Protein AF-A0A960KX14-F1 (afdb_monomer)

Sequence (271 aa):
MSVWGWLAAVAALVTFLVHTFLGHRYVFLPFLDSNTEPFAKATLTVGWHFITFWLAFQAVSFFALPSLDPAVQPYVFGTFLLPDLAFFGLFASISRLKFGSFTKMPQTGLFLTILLPLGLTLTSPLPRPTGELFLGTAIGIFLAIAWLHWLWAKGSTWPARSREKLTQLVVGTQVGKGFPSRSATLFVAITLLGFAVWLILRLRYPLLIKEPWDLFGLALIFALRGFGGFFEFWIRPSTQTVAYGHYNRVLYSPLCIALASLIWGGAQWLV

Nearest PDB structures (foldseek):
  6ek9-assembly1_A  TM=6.849E-01  e=4.463E+00  Streptomyces lividans
  6qyb-assembly1_A  TM=6.907E-01  e=6.593E+00  Streptomyces lividans 1326
  6qvh-assembly1_A  TM=6.881E-01  e=6.593E+00  Streptomyces lividans 1326

Solvent-accessible surface area (backbone atoms only — not comparable to full-atom values): 13956 Å² total; per-residue (Å²): 122,54,73,35,42,51,48,18,23,50,33,27,39,52,43,29,52,43,48,59,52,54,36,36,65,73,47,49,49,58,52,69,73,41,94,63,57,69,66,62,47,54,52,49,53,50,53,51,52,51,52,46,53,49,30,47,52,48,19,53,51,47,69,47,38,75,83,44,63,76,86,51,45,61,45,57,54,49,65,51,44,58,58,46,50,50,52,27,51,51,40,30,49,52,16,36,73,77,67,75,32,54,74,80,32,66,62,24,56,47,39,45,54,24,48,53,28,44,50,52,42,71,72,40,96,61,89,83,61,70,22,59,39,27,40,51,51,43,29,54,53,28,46,53,52,15,52,53,27,42,41,45,38,75,64,51,32,77,97,35,95,37,62,67,52,31,24,19,48,77,70,23,51,65,91,86,72,70,66,80,54,48,66,61,32,36,49,53,16,52,53,32,40,48,53,27,52,49,54,52,50,36,73,74,38,50,87,82,52,63,74,53,65,64,38,51,52,52,16,48,55,27,34,53,52,12,59,46,42,74,53,38,52,82,79,42,56,74,21,59,84,32,61,13,42,54,42,33,58,75,45,54,16,54,50,25,36,50,45,14,50,24,33,43,52,18,37,69,63,68,110

Foldseek 3Di:
DDPLLVQLLVLLVVLLVCLVPVVCVPPLVVVCVDPDDVLVNVVVVVVSVVVNVLSVVLNVLSVCVVVDDLVCNLLSLLLNQVVLVVQLVVLQVCCCVPPVGSVPRVSNVSSVSNNVSSVVVNPPPRPDDQQLSLLVNLLVVLLVQLVVLLCVLVVDQPPDPDQQLSCLAAVLDDRPPGDDHSVVSNVSSVVSNVSSVVSVCCVVCVVVPQDLVVLLVQLVVLLCQLVVLVVVCVVPVSSCVTNNNVCSVPPVSVVSNSSSVSSVSSSVSSD

Radius of gyration: 20.54 Å; Cα contacts (8 Å, |Δi|>4): 296; chains: 1; bounding box: 48×46×53 Å

Secondary structure (DSSP, 8-state):
--HHHHHHHHHHHHHHHIIIIIIIIIIIHHHHHSS--HHHHHHHHHHHHHHHHHHHHHHHHHHHGGGS-TTTHHHHHHHHHHHHHHHHHHHHHHHHHHHSSSSSSHHHHHHHHHHHHHHHHHHS-PPP-HHHHHHHHHHHHHHHHHHHHHHHHTT--TTSSSHHHHHHHHT-PPTTS----HHHHHHHHHHHHHHHHHHHHHHH-TTT---SHHHHHHHHHHHHHHHHHHHHHHH-GGGTTSHHHHHIIIIIHHHHHHHHHHHHHHHHTT-

pLDDT: mean 86.28, std 8.73, range [47.66, 97.0]

Mean predicted aligned error: 11.63 Å

Structure (mmCIF, N/CA/C/O backbone):
data_AF-A0A960KX14-F1
#
_entry.id   AF-A0A960KX14-F1
#
loop_
_atom_site.group_PDB
_atom_site.id
_atom_site.type_symbol
_atom_site.label_atom_id
_atom_site.label_alt_id
_atom_site.label_comp_id
_atom_site.label_asym_id
_atom_site.label_entity_id
_atom_site.label_seq_id
_atom_site.pdbx_PDB_ins_code
_atom_site.Cartn_x
_atom_site.Cartn_y
_atom_site.Cartn_z
_atom_site.occupancy
_atom_site.B_iso_or_equiv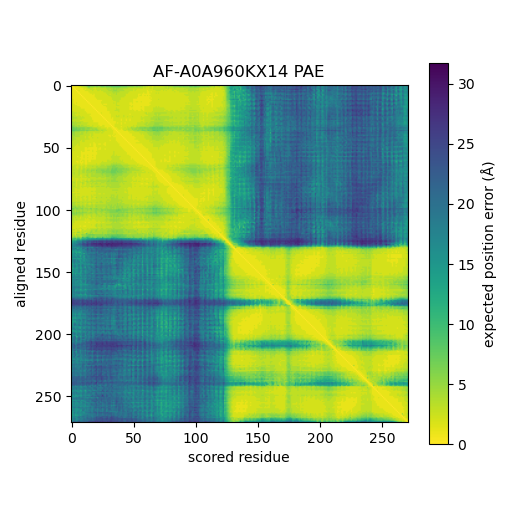
_atom_site.auth_seq_id
_atom_site.auth_comp_id
_atom_site.auth_asym_id
_atom_site.auth_atom_id
_atom_site.pdbx_PDB_model_num
ATOM 1 N N . MET A 1 1 ? 8.155 -10.425 -23.092 1.00 76.12 1 MET A N 1
ATOM 2 C CA . MET A 1 1 ? 7.788 -11.020 -21.791 1.00 76.12 1 MET A CA 1
ATOM 3 C C . MET A 1 1 ? 8.423 -12.398 -21.645 1.00 76.12 1 MET A C 1
ATOM 5 O O . MET A 1 1 ? 8.412 -13.156 -22.608 1.00 76.12 1 MET A O 1
ATOM 9 N N . SER A 1 2 ? 9.013 -12.706 -20.487 1.00 79.94 2 SER A N 1
ATOM 10 C CA . SER A 1 2 ? 9.627 -14.013 -20.201 1.00 79.94 2 SER A CA 1
ATOM 11 C C . SER A 1 2 ? 8.574 -15.091 -19.899 1.00 79.94 2 SER A C 1
ATOM 13 O O . SER A 1 2 ? 7.410 -14.774 -19.642 1.00 79.94 2 SER A O 1
ATOM 15 N N . VAL A 1 3 ? 8.980 -16.368 -19.881 1.00 77.19 3 VAL A N 1
ATOM 16 C CA . VAL A 1 3 ? 8.112 -17.483 -19.443 1.00 77.19 3 VAL A CA 1
ATOM 17 C C . VAL A 1 3 ? 7.604 -17.280 -18.010 1.00 77.19 3 VAL A C 1
ATOM 19 O O . VAL A 1 3 ? 6.436 -17.524 -17.726 1.00 77.19 3 VAL A O 1
ATOM 22 N N . TRP A 1 4 ? 8.446 -16.739 -17.125 1.00 80.19 4 TRP A N 1
ATOM 23 C CA . TRP A 1 4 ? 8.075 -16.407 -15.749 1.00 80.19 4 TRP A CA 1
ATOM 24 C C . TRP A 1 4 ? 7.032 -15.286 -15.688 1.00 80.19 4 TRP A C 1
ATOM 26 O O . TRP A 1 4 ? 6.093 -15.377 -14.903 1.00 80.19 4 TRP A O 1
ATOM 36 N N . GLY A 1 5 ? 7.120 -14.289 -16.575 1.00 82.81 5 GLY A N 1
ATOM 37 C CA . GLY A 1 5 ? 6.117 -13.227 -16.674 1.00 82.81 5 GLY A CA 1
ATOM 38 C C . GLY A 1 5 ? 4.744 -13.759 -17.096 1.00 82.81 5 GLY A C 1
ATOM 39 O O . GLY A 1 5 ? 3.729 -13.369 -16.524 1.00 82.81 5 GLY A O 1
ATOM 40 N N . TRP A 1 6 ? 4.707 -14.714 -18.034 1.00 83.50 6 TRP A N 1
ATOM 41 C CA . TRP A 1 6 ? 3.469 -15.413 -18.409 1.00 83.50 6 TRP A CA 1
ATOM 42 C C . TRP A 1 6 ? 2.893 -16.240 -17.260 1.00 83.50 6 TRP A C 1
ATOM 44 O O . TRP A 1 6 ? 1.687 -16.199 -17.022 1.00 83.50 6 TRP A O 1
ATOM 54 N N . LEU A 1 7 ? 3.739 -16.953 -16.513 1.00 77.25 7 LEU A N 1
ATOM 55 C CA . LEU A 1 7 ? 3.298 -17.707 -15.339 1.00 77.25 7 LEU A CA 1
ATOM 56 C C . LEU A 1 7 ? 2.727 -16.786 -14.250 1.00 77.25 7 LEU A C 1
ATOM 58 O O . LEU A 1 7 ? 1.698 -17.118 -13.667 1.00 77.25 7 LEU A O 1
ATOM 62 N N . ALA A 1 8 ? 3.324 -15.610 -14.027 1.00 88.00 8 ALA A N 1
ATOM 63 C CA . ALA A 1 8 ? 2.785 -14.601 -13.113 1.00 88.00 8 ALA A CA 1
ATOM 64 C C . ALA A 1 8 ? 1.428 -14.051 -13.594 1.00 88.00 8 ALA A C 1
ATOM 66 O O . ALA A 1 8 ? 0.509 -13.914 -12.788 1.00 88.00 8 ALA A O 1
ATOM 67 N N . ALA A 1 9 ? 1.270 -13.800 -14.901 1.00 88.00 9 ALA A N 1
ATOM 68 C CA . ALA A 1 9 ? 0.001 -13.379 -15.508 1.00 88.00 9 ALA A CA 1
ATOM 69 C C . ALA A 1 9 ? -1.119 -14.404 -15.279 1.00 88.00 9 ALA A C 1
ATOM 71 O O . ALA A 1 9 ? -2.202 -14.059 -14.802 1.00 88.00 9 ALA A O 1
ATOM 72 N N . VAL A 1 10 ? -0.839 -15.680 -15.561 1.00 87.44 10 VAL A N 1
ATOM 73 C CA . VAL A 1 10 ? -1.793 -16.777 -15.357 1.00 87.44 10 VAL A CA 1
ATOM 74 C C . VAL A 1 10 ? -2.116 -16.951 -13.873 1.00 87.44 10 VAL A C 1
ATOM 76 O O . VAL A 1 10 ? -3.288 -17.066 -13.525 1.00 87.44 10 VAL A O 1
ATOM 79 N N . ALA A 1 11 ? -1.118 -16.915 -12.986 1.00 89.75 11 ALA A N 1
ATOM 80 C CA . ALA A 1 11 ? -1.333 -17.026 -11.544 1.00 89.75 11 ALA A CA 1
ATOM 81 C C . ALA A 1 11 ? -2.193 -15.877 -10.987 1.00 89.75 11 ALA A C 1
ATOM 83 O O . ALA A 1 11 ? -3.087 -16.123 -10.171 1.00 89.75 11 ALA A O 1
ATOM 84 N N . ALA A 1 12 ? -1.974 -14.642 -11.455 1.00 93.75 12 ALA A N 1
ATOM 85 C CA . ALA A 1 12 ? -2.784 -13.485 -11.082 1.00 93.75 12 ALA A CA 1
ATOM 86 C C . ALA A 1 12 ? -4.237 -13.642 -11.556 1.00 93.75 12 ALA A C 1
ATOM 88 O O . ALA A 1 12 ? -5.162 -13.434 -10.772 1.00 93.75 12 ALA A O 1
ATOM 89 N N . LEU A 1 13 ? -4.452 -14.093 -12.799 1.00 95.44 13 LEU A N 1
ATOM 90 C CA . LEU A 1 13 ? -5.791 -14.359 -13.334 1.00 95.44 13 LEU A CA 1
ATOM 91 C C . LEU A 1 13 ? -6.504 -15.487 -12.582 1.00 95.44 13 LEU A C 1
ATOM 93 O O . LEU A 1 13 ? -7.662 -15.332 -12.203 1.00 95.44 13 LEU A O 1
ATOM 97 N N . VAL A 1 14 ? -5.830 -16.608 -12.327 1.00 91.44 14 VAL A N 1
ATOM 98 C CA . VAL A 1 14 ? -6.408 -17.722 -11.560 1.00 91.44 14 VAL A CA 1
ATOM 99 C C . VAL A 1 14 ? -6.773 -17.258 -10.154 1.00 91.44 14 VAL A C 1
ATOM 101 O O . VAL A 1 14 ? -7.889 -17.508 -9.703 1.00 91.44 14 VAL A O 1
ATOM 104 N N . THR A 1 15 ? -5.884 -16.525 -9.482 1.00 94.31 15 THR A N 1
ATOM 105 C CA . THR A 1 15 ? -6.157 -15.962 -8.154 1.00 94.31 15 THR A CA 1
ATOM 106 C C . THR A 1 15 ? -7.333 -14.986 -8.184 1.00 94.31 15 THR A C 1
ATOM 108 O O . THR A 1 15 ? -8.204 -15.077 -7.322 1.00 94.31 15 THR A O 1
ATOM 111 N N . PHE A 1 16 ? -7.421 -14.111 -9.193 1.00 97.00 16 PHE A N 1
ATOM 112 C CA . PHE A 1 16 ? -8.567 -13.223 -9.402 1.00 97.00 16 PHE A CA 1
ATOM 113 C C . PHE A 1 16 ? -9.879 -14.007 -9.532 1.00 97.00 16 PHE A C 1
ATOM 115 O O . PHE A 1 16 ? -10.842 -13.707 -8.826 1.00 97.00 16 PHE A O 1
ATOM 122 N N . LEU A 1 17 ? -9.923 -15.029 -10.391 1.00 95.12 17 LEU A N 1
ATOM 123 C CA . LEU A 1 17 ? -11.124 -15.838 -10.621 1.00 95.12 17 LEU A CA 1
ATOM 124 C C . LEU A 1 17 ? -11.516 -16.631 -9.366 1.00 95.12 17 LEU A C 1
ATOM 126 O O . LEU A 1 17 ? -12.682 -16.635 -8.969 1.00 95.12 17 LEU A O 1
ATOM 130 N N . VAL A 1 18 ? -10.548 -17.264 -8.699 1.00 92.75 18 VAL A N 1
ATOM 131 C CA . VAL A 1 18 ? -10.776 -18.007 -7.453 1.00 92.75 18 VAL A CA 1
ATOM 132 C C . VAL A 1 18 ? -11.297 -17.077 -6.363 1.00 92.75 18 VAL A C 1
ATOM 134 O O . VAL A 1 18 ? -12.308 -17.397 -5.741 1.00 92.75 18 VAL A O 1
ATOM 137 N N . HIS A 1 19 ? -10.657 -15.924 -6.148 1.00 94.44 19 HIS A N 1
ATOM 138 C CA . HIS A 1 19 ? -11.088 -14.935 -5.159 1.00 94.44 19 HIS A CA 1
ATOM 139 C C . HIS A 1 19 ? -12.500 -14.434 -5.473 1.00 94.44 19 HIS A C 1
ATOM 141 O O . HIS A 1 19 ? -13.370 -14.489 -4.611 1.00 94.44 19 HIS A O 1
ATOM 147 N N . THR A 1 20 ? -12.764 -14.053 -6.724 1.00 95.25 20 THR A N 1
ATOM 148 C CA . THR A 1 20 ? -14.052 -13.487 -7.156 1.00 95.25 20 THR A CA 1
ATOM 149 C C . THR A 1 20 ? -15.204 -14.477 -7.052 1.00 95.25 20 THR A C 1
ATOM 151 O O . THR A 1 20 ? -16.263 -14.106 -6.565 1.00 95.25 20 THR A O 1
ATOM 154 N N . PHE A 1 21 ? -15.033 -15.726 -7.492 1.00 95.62 21 PHE A N 1
ATOM 155 C CA . PHE A 1 21 ? -16.149 -16.674 -7.579 1.00 95.62 21 PHE A CA 1
ATOM 156 C C . PHE A 1 21 ? -16.204 -17.626 -6.385 1.00 95.62 21 PHE A C 1
ATOM 158 O O . PHE A 1 21 ? -17.199 -17.667 -5.657 1.00 95.62 21 PHE A O 1
ATOM 165 N N . LEU A 1 22 ? -15.133 -18.390 -6.158 1.00 92.88 22 LEU A N 1
ATOM 166 C CA . LEU A 1 22 ? -15.098 -19.381 -5.080 1.00 92.88 22 LEU A CA 1
ATOM 167 C C . LEU A 1 22 ? -15.004 -18.693 -3.723 1.00 92.88 22 LEU A C 1
ATOM 169 O O . LEU A 1 22 ? -15.751 -19.020 -2.804 1.00 92.88 22 LEU A O 1
ATOM 173 N N . GLY A 1 23 ? -14.133 -17.696 -3.614 1.00 92.88 23 GLY A N 1
ATOM 174 C CA . GLY A 1 23 ? -13.997 -16.896 -2.415 1.00 92.88 23 GLY A CA 1
ATOM 175 C C . GLY A 1 23 ? -15.308 -16.196 -2.052 1.00 92.88 23 GLY A C 1
ATOM 176 O O . GLY A 1 23 ? -15.713 -16.225 -0.890 1.00 92.88 23 GLY A O 1
ATOM 177 N N . HIS A 1 24 ? -16.011 -15.621 -3.032 1.00 93.75 24 HIS A N 1
ATOM 178 C CA . HIS A 1 24 ? -17.274 -14.939 -2.760 1.00 93.75 24 HIS A CA 1
ATOM 179 C C . HIS A 1 24 ? -18.312 -15.908 -2.186 1.00 93.75 24 HIS A C 1
ATOM 181 O O . HIS A 1 24 ? -18.890 -15.647 -1.131 1.00 93.75 24 HIS A O 1
ATOM 187 N N . ARG A 1 25 ? -18.482 -17.066 -2.835 1.00 95.62 25 ARG A N 1
ATOM 188 C CA . ARG A 1 25 ? -19.461 -18.084 -2.444 1.00 95.62 25 ARG A CA 1
ATOM 189 C C . ARG A 1 25 ? -19.151 -18.750 -1.103 1.00 95.62 25 ARG A C 1
ATOM 191 O O . ARG A 1 25 ? -20.066 -18.966 -0.318 1.00 95.62 25 ARG A O 1
ATOM 198 N N . TYR A 1 26 ? -17.893 -19.114 -0.859 1.00 93.25 26 TYR A N 1
ATOM 199 C CA . TYR A 1 26 ? -17.519 -19.961 0.281 1.00 93.25 26 TYR A CA 1
ATOM 200 C C . TYR A 1 26 ? -16.934 -19.196 1.471 1.00 93.25 26 TYR A C 1
ATOM 202 O O . TYR A 1 26 ? -16.846 -19.758 2.559 1.00 93.25 26 TYR A O 1
ATOM 210 N N . VAL A 1 27 ? -16.530 -17.937 1.291 1.00 92.25 27 VAL A N 1
ATOM 211 C CA . VAL A 1 27 ? -15.921 -17.126 2.357 1.00 92.25 27 VAL A CA 1
ATOM 212 C C . VAL A 1 27 ? -16.725 -15.857 2.603 1.00 92.25 27 VAL A C 1
ATOM 214 O O . VAL A 1 27 ? -17.131 -15.602 3.734 1.00 92.25 27 VAL A O 1
ATOM 217 N N . PHE A 1 28 ? -16.968 -15.062 1.561 1.00 93.81 28 PHE A N 1
ATOM 218 C CA . PHE A 1 28 ? -17.536 -13.728 1.731 1.00 93.81 28 PHE A CA 1
ATOM 219 C C . PHE A 1 28 ? -19.021 -13.744 2.105 1.00 93.81 28 PHE A C 1
ATOM 221 O O . PHE A 1 28 ? -19.387 -13.138 3.109 1.00 93.81 28 PHE A O 1
ATOM 228 N N . LEU A 1 29 ? -19.864 -14.460 1.351 1.00 94.69 29 LEU A N 1
ATOM 229 C CA . LEU A 1 29 ? -21.299 -14.559 1.644 1.00 94.69 29 LEU A CA 1
ATOM 230 C C . LEU A 1 29 ? -21.569 -15.169 3.032 1.00 94.69 29 LEU A C 1
ATOM 232 O O . LEU A 1 29 ? -22.225 -14.502 3.831 1.00 94.69 29 LEU A O 1
ATOM 236 N N . PRO A 1 30 ? -20.981 -16.327 3.414 1.00 96.62 30 PRO A N 1
ATOM 237 C CA . PRO A 1 30 ? -21.177 -16.871 4.760 1.00 96.62 30 PRO A CA 1
ATOM 238 C C . PRO A 1 30 ? -20.742 -15.911 5.873 1.00 96.62 30 PRO A C 1
ATOM 240 O O . PRO A 1 30 ? -21.337 -15.877 6.950 1.00 96.62 30 PRO A O 1
ATOM 243 N N . PHE A 1 31 ? -19.703 -15.106 5.632 1.00 93.62 31 PHE A N 1
ATOM 244 C CA . PHE A 1 31 ? -19.282 -14.091 6.588 1.00 93.62 31 PHE A CA 1
ATOM 245 C C . PHE A 1 31 ? -20.298 -12.944 6.706 1.00 93.62 31 PHE A C 1
ATOM 247 O O . PHE A 1 31 ? -20.581 -12.497 7.822 1.00 93.62 31 PHE A O 1
ATOM 254 N N . LEU A 1 32 ? -20.876 -12.482 5.594 1.00 93.69 32 LEU A N 1
ATOM 255 C CA . LEU A 1 32 ? -21.935 -11.470 5.610 1.00 93.69 32 LEU A CA 1
ATOM 256 C C . LEU A 1 32 ? -23.203 -11.959 6.318 1.00 93.69 32 LEU A C 1
ATOM 258 O O . LEU A 1 32 ? -23.831 -11.163 7.017 1.00 93.69 32 LEU A O 1
ATOM 262 N N . ASP A 1 33 ? -23.513 -13.249 6.220 1.00 96.12 33 ASP A N 1
ATOM 263 C CA . ASP A 1 33 ? -24.676 -13.868 6.867 1.00 96.12 33 ASP A CA 1
ATOM 264 C C . ASP A 1 33 ? -24.440 -14.202 8.352 1.00 96.12 33 ASP A C 1
ATOM 266 O O . ASP A 1 33 ? -25.380 -14.434 9.108 1.00 96.12 33 ASP A O 1
ATOM 270 N N . SER A 1 34 ? -23.185 -14.192 8.812 1.00 95.62 34 SER A N 1
ATOM 271 C CA . SER A 1 34 ? -22.840 -14.489 10.208 1.00 95.62 34 SER A CA 1
ATOM 272 C C . SER A 1 34 ? -23.330 -13.416 11.197 1.00 95.62 34 SER A C 1
ATOM 274 O O . SER A 1 34 ? -23.548 -12.262 10.832 1.00 95.62 34 SER A O 1
ATOM 276 N N . ASN A 1 35 ? -23.375 -13.726 12.496 1.00 96.81 35 ASN A N 1
ATOM 277 C CA . ASN A 1 35 ? -23.676 -12.750 13.563 1.00 96.81 35 ASN A CA 1
ATOM 278 C C . ASN A 1 35 ? -22.517 -11.773 13.867 1.00 96.81 35 ASN A C 1
ATOM 280 O O . ASN A 1 35 ? -22.449 -11.188 14.948 1.00 96.81 35 ASN A O 1
ATOM 284 N N . THR A 1 36 ? -21.577 -11.602 12.933 1.00 94.12 36 THR A N 1
ATOM 285 C CA . THR A 1 36 ? -20.450 -10.678 13.088 1.00 94.12 36 THR A CA 1
ATOM 286 C C . THR A 1 36 ? -20.935 -9.228 13.171 1.00 94.12 36 THR A C 1
ATOM 288 O O . THR A 1 36 ? -21.872 -8.817 12.487 1.00 94.12 36 THR A O 1
ATOM 291 N N . GLU A 1 37 ? -20.265 -8.438 14.005 1.00 94.19 37 GLU A N 1
ATOM 292 C CA . GLU A 1 37 ? -20.580 -7.031 14.237 1.00 94.19 37 GLU A CA 1
ATOM 293 C C . GLU A 1 37 ? -20.558 -6.200 12.926 1.00 94.19 37 GLU A C 1
ATOM 295 O O . GLU A 1 37 ? -19.673 -6.404 12.083 1.00 94.19 37 GLU A O 1
ATOM 300 N N . PRO A 1 38 ? -21.505 -5.256 12.718 1.00 91.19 38 PRO A N 1
ATOM 301 C CA . PRO A 1 38 ? -21.687 -4.587 11.424 1.00 91.19 38 PRO A CA 1
ATOM 302 C C . PRO A 1 38 ? -20.454 -3.851 10.888 1.00 91.19 38 PRO A C 1
ATOM 304 O O . PRO A 1 38 ? -20.217 -3.847 9.680 1.00 91.19 38 PRO A O 1
ATOM 307 N N . PHE A 1 39 ? -19.633 -3.250 11.753 1.00 83.25 39 PHE A N 1
ATOM 308 C CA . PHE A 1 39 ? -18.424 -2.553 11.310 1.00 83.25 39 PHE A CA 1
ATOM 309 C C . PHE A 1 39 ? -17.358 -3.514 10.768 1.00 83.25 39 PHE A C 1
ATOM 311 O O . PHE A 1 39 ? -16.718 -3.222 9.753 1.00 83.25 39 PHE A O 1
ATOM 318 N N . ALA A 1 40 ? -17.172 -4.671 11.409 1.00 85.06 40 ALA A N 1
ATOM 319 C CA . ALA A 1 40 ? -16.297 -5.717 10.886 1.00 85.06 40 ALA A CA 1
ATOM 320 C C . ALA A 1 40 ? -16.798 -6.237 9.528 1.00 85.06 40 ALA A C 1
ATOM 322 O O . ALA A 1 40 ? -15.984 -6.429 8.621 1.00 85.06 40 ALA A O 1
ATOM 323 N N . LYS A 1 41 ? -18.124 -6.358 9.349 1.00 91.06 41 LYS A N 1
ATOM 324 C CA . LYS A 1 41 ? -18.729 -6.658 8.042 1.00 91.06 41 LYS A CA 1
ATOM 325 C C . LYS A 1 41 ? -18.380 -5.613 6.991 1.00 91.06 41 LYS A C 1
ATOM 327 O O . LYS A 1 41 ? -17.819 -5.961 5.958 1.00 91.06 41 LYS A O 1
ATOM 332 N N . ALA A 1 42 ? -18.621 -4.337 7.280 1.00 85.19 42 ALA A N 1
ATOM 333 C CA . ALA A 1 42 ? -18.318 -3.245 6.357 1.00 85.19 42 ALA A CA 1
ATOM 334 C C . ALA A 1 42 ? -16.827 -3.192 5.980 1.00 85.19 42 ALA A C 1
ATOM 336 O O . ALA A 1 42 ? -16.483 -3.040 4.809 1.00 85.19 42 ALA A O 1
ATOM 337 N N . THR A 1 43 ? -15.936 -3.373 6.958 1.00 85.31 43 THR A N 1
ATOM 338 C CA . THR A 1 43 ? -14.485 -3.348 6.732 1.00 85.31 43 THR A CA 1
ATOM 339 C C . THR A 1 43 ? -14.040 -4.518 5.858 1.00 85.31 43 THR A C 1
ATOM 341 O O . THR A 1 43 ? -13.282 -4.307 4.909 1.00 85.31 43 THR A O 1
ATOM 344 N N . LEU A 1 44 ? -14.530 -5.737 6.124 1.00 90.38 44 LEU A N 1
ATOM 345 C CA . LEU A 1 44 ? -14.213 -6.885 5.274 1.00 90.38 44 LEU A CA 1
ATOM 346 C C . LEU A 1 44 ? -14.795 -6.710 3.870 1.00 90.38 44 LEU A C 1
ATOM 348 O O . LEU A 1 44 ? -14.110 -7.029 2.909 1.00 90.38 44 LEU A O 1
ATOM 352 N N . THR A 1 45 ? -16.003 -6.159 3.728 1.00 91.50 45 THR A N 1
ATOM 353 C CA . THR A 1 45 ? -16.599 -5.844 2.421 1.00 91.50 45 THR A CA 1
ATOM 354 C C . THR A 1 45 ? -15.711 -4.920 1.605 1.00 91.50 45 THR A C 1
ATOM 356 O O . THR A 1 45 ? -15.435 -5.214 0.443 1.00 91.50 45 THR A O 1
ATOM 359 N N . VAL A 1 46 ? -15.215 -3.834 2.197 1.00 88.44 46 VAL A N 1
ATOM 360 C CA . VAL A 1 46 ? -14.303 -2.919 1.499 1.00 88.44 46 VAL A CA 1
ATOM 361 C C . VAL A 1 46 ? -12.999 -3.628 1.135 1.00 88.44 46 VAL A C 1
ATOM 363 O O . VAL A 1 46 ? -12.579 -3.567 -0.019 1.00 88.44 46 VAL A O 1
ATOM 366 N N . GLY A 1 47 ? -12.387 -4.348 2.081 1.00 88.19 47 GLY A N 1
ATOM 367 C CA . GLY A 1 47 ? -11.149 -5.095 1.833 1.00 88.19 47 GLY A CA 1
ATOM 368 C C . GLY A 1 47 ? -11.300 -6.156 0.739 1.00 88.19 47 GLY A C 1
ATOM 369 O O . GLY A 1 47 ? -10.431 -6.292 -0.118 1.00 88.19 47 GLY A O 1
ATOM 370 N N . TRP A 1 48 ? -12.435 -6.855 0.720 1.00 93.88 48 TRP A N 1
ATOM 371 C CA . TRP A 1 48 ? -12.780 -7.858 -0.281 1.00 93.88 48 TRP A CA 1
ATOM 372 C C . TRP A 1 48 ? -12.791 -7.279 -1.693 1.00 93.88 48 TRP A C 1
ATOM 374 O O . TRP A 1 48 ? -12.124 -7.803 -2.589 1.00 93.88 48 TRP A O 1
ATOM 384 N N . HIS A 1 49 ? -13.535 -6.188 -1.891 1.00 93.00 49 HIS A N 1
ATOM 385 C CA . HIS A 1 49 ? -13.654 -5.539 -3.194 1.00 93.00 49 HIS A CA 1
ATOM 386 C C . HIS A 1 49 ? -12.330 -4.910 -3.614 1.00 93.00 49 HIS A C 1
ATOM 388 O O . HIS A 1 49 ? -11.943 -5.049 -4.769 1.00 93.00 49 HIS A O 1
ATOM 394 N N . PHE A 1 50 ? -11.597 -4.295 -2.683 1.00 90.44 50 PHE A N 1
ATOM 395 C CA . PHE A 1 50 ? -10.277 -3.738 -2.965 1.00 90.44 50 PHE A CA 1
ATOM 396 C C . PHE A 1 50 ? -9.310 -4.799 -3.508 1.00 90.44 50 PHE A C 1
ATOM 398 O O . PHE A 1 50 ? -8.723 -4.598 -4.567 1.00 90.44 50 PHE A O 1
ATOM 405 N N . ILE A 1 51 ? -9.208 -5.956 -2.843 1.00 92.88 51 ILE A N 1
ATOM 406 C CA . ILE A 1 51 ? -8.375 -7.076 -3.311 1.00 92.88 51 ILE A CA 1
ATOM 407 C C . ILE A 1 51 ? -8.874 -7.604 -4.662 1.00 92.88 51 ILE A C 1
ATOM 409 O O . ILE A 1 51 ? -8.072 -7.896 -5.542 1.00 92.88 51 ILE A O 1
ATOM 413 N N . THR A 1 52 ? -10.193 -7.684 -4.857 1.00 94.81 52 THR A N 1
ATOM 414 C CA . THR A 1 52 ? -10.786 -8.136 -6.127 1.00 94.81 52 THR A CA 1
ATOM 415 C C . THR A 1 52 ? -10.388 -7.221 -7.287 1.00 94.81 52 THR A C 1
ATOM 417 O O . THR A 1 52 ? -9.901 -7.702 -8.309 1.00 94.81 52 THR A O 1
ATOM 420 N N . PHE A 1 53 ? -10.545 -5.903 -7.122 1.00 92.69 53 PHE A N 1
ATOM 421 C CA . PHE A 1 53 ? -10.150 -4.918 -8.130 1.00 92.69 53 PHE A CA 1
ATOM 422 C C . PHE A 1 53 ? -8.642 -4.913 -8.369 1.00 92.69 53 PHE A C 1
ATOM 424 O O . PHE A 1 53 ? -8.217 -4.820 -9.518 1.00 92.69 53 PHE A O 1
ATOM 431 N N . TRP A 1 54 ? -7.841 -5.054 -7.309 1.00 93.31 54 TRP A N 1
ATOM 432 C CA . TRP A 1 54 ? -6.388 -5.161 -7.411 1.00 93.31 54 TRP A CA 1
ATOM 433 C C . TRP A 1 54 ? -5.966 -6.348 -8.281 1.00 93.31 54 TRP A C 1
ATOM 435 O O . TRP A 1 54 ? -5.258 -6.162 -9.266 1.00 93.31 54 TRP A O 1
ATOM 445 N N . LEU A 1 55 ? -6.467 -7.548 -7.973 1.00 94.44 55 LEU A N 1
ATOM 446 C CA . LEU A 1 55 ? -6.154 -8.771 -8.716 1.00 94.44 55 LEU A CA 1
ATOM 447 C C . LEU A 1 55 ? -6.632 -8.701 -10.174 1.00 94.44 55 LEU A C 1
ATOM 449 O O . LEU A 1 55 ? -5.920 -9.141 -11.075 1.00 94.44 55 LEU A O 1
ATOM 453 N N . ALA A 1 56 ? -7.808 -8.112 -10.424 1.00 94.81 56 ALA A N 1
ATOM 454 C CA . ALA A 1 56 ? -8.306 -7.886 -11.781 1.00 94.81 56 ALA A CA 1
ATOM 455 C C . ALA A 1 56 ? -7.369 -6.964 -12.573 1.00 94.81 56 ALA A C 1
ATOM 457 O O . ALA A 1 56 ? -6.951 -7.292 -13.685 1.00 94.81 56 ALA A O 1
ATOM 458 N N . PHE A 1 57 ? -7.015 -5.818 -11.984 1.00 93.56 57 PHE A N 1
ATOM 459 C CA . PHE A 1 57 ? -6.140 -4.830 -12.604 1.00 93.56 57 PHE A CA 1
ATOM 460 C C . PHE A 1 57 ? -4.739 -5.391 -12.858 1.00 93.56 57 PHE A C 1
ATOM 462 O O . PHE A 1 57 ? -4.173 -5.173 -13.930 1.00 93.56 57 PHE A O 1
ATOM 469 N N . GLN A 1 58 ? -4.209 -6.168 -11.917 1.00 94.81 58 GLN A N 1
ATOM 470 C CA . GLN A 1 58 ? -2.942 -6.871 -12.054 1.00 94.81 58 GLN A CA 1
ATOM 471 C C . GLN A 1 58 ? -2.960 -7.876 -13.205 1.00 94.81 58 GLN A C 1
ATOM 473 O O . GLN A 1 58 ? -2.074 -7.839 -14.057 1.00 94.81 58 GLN A O 1
ATOM 478 N N . ALA A 1 59 ? -3.977 -8.742 -13.265 1.00 93.69 59 ALA A N 1
ATOM 479 C CA . ALA A 1 59 ? -4.109 -9.723 -14.336 1.00 93.69 59 ALA A CA 1
ATOM 480 C C . ALA A 1 59 ? -4.163 -9.030 -15.706 1.00 93.69 59 ALA A C 1
ATOM 482 O O . ALA A 1 59 ? -3.364 -9.349 -16.585 1.00 93.69 59 ALA A O 1
ATOM 483 N N . VAL A 1 60 ? -5.031 -8.025 -15.869 1.00 94.62 60 VAL A N 1
ATOM 484 C CA . VAL A 1 60 ? -5.132 -7.244 -17.114 1.00 94.62 60 VAL A CA 1
ATOM 485 C C . VAL A 1 60 ? -3.795 -6.597 -17.472 1.00 94.62 60 VAL A C 1
ATOM 487 O O . VAL A 1 60 ? -3.354 -6.703 -18.615 1.00 94.62 60 VAL A O 1
ATOM 490 N N . SER A 1 61 ? -3.120 -5.981 -16.498 1.00 91.19 61 SER A N 1
ATOM 491 C CA . SER A 1 61 ? -1.824 -5.333 -16.716 1.00 91.19 61 SER A CA 1
ATOM 492 C C . SER A 1 61 ? -0.779 -6.329 -17.209 1.00 91.19 61 SER A C 1
ATOM 494 O O . SER A 1 61 ? -0.099 -6.053 -18.192 1.00 91.19 61 SER A O 1
ATOM 496 N N . PHE A 1 62 ? -0.686 -7.509 -16.588 1.00 93.94 62 PHE A N 1
ATOM 497 C CA . PHE A 1 62 ? 0.268 -8.546 -16.983 1.00 93.94 62 PHE A CA 1
ATOM 498 C C . PHE A 1 62 ? -0.027 -9.123 -18.372 1.00 93.94 62 PHE A C 1
ATOM 500 O O . PHE A 1 62 ? 0.903 -9.327 -19.148 1.00 93.94 62 PHE A O 1
ATOM 507 N N . PHE A 1 63 ? -1.298 -9.323 -18.733 1.00 92.25 63 PHE A N 1
ATOM 508 C CA . PHE A 1 63 ? -1.669 -9.767 -20.082 1.00 92.25 63 PHE A CA 1
ATOM 509 C C . PHE A 1 63 ? -1.475 -8.685 -21.155 1.00 92.25 63 PHE A C 1
ATOM 511 O O . PHE A 1 63 ? -1.245 -9.022 -22.315 1.00 92.25 63 PHE A O 1
ATOM 518 N N . ALA A 1 64 ? -1.516 -7.402 -20.787 1.00 92.75 64 ALA A N 1
ATOM 519 C CA . ALA A 1 64 ? -1.233 -6.292 -21.694 1.00 92.75 64 ALA A CA 1
ATOM 520 C C . ALA A 1 64 ? 0.272 -6.079 -21.939 1.00 92.75 64 ALA A C 1
ATOM 522 O O . ALA A 1 64 ? 0.642 -5.497 -22.959 1.00 92.75 64 ALA A O 1
ATOM 523 N N . LEU A 1 65 ? 1.156 -6.572 -21.062 1.00 89.38 65 LEU A N 1
ATOM 524 C CA . LEU A 1 65 ? 2.607 -6.351 -21.152 1.00 89.38 65 LEU A CA 1
ATOM 525 C C . LEU A 1 65 ? 3.252 -6.668 -22.509 1.00 89.38 65 LEU A C 1
ATOM 527 O O . LEU A 1 65 ? 4.121 -5.897 -22.913 1.00 89.38 65 LEU A O 1
ATOM 531 N N . PRO A 1 66 ? 2.880 -7.739 -23.239 1.00 89.06 66 PRO A N 1
ATOM 532 C CA . PRO A 1 66 ? 3.452 -8.009 -24.558 1.00 89.06 66 PRO A CA 1
ATOM 533 C C . PRO A 1 66 ? 3.186 -6.911 -25.594 1.00 89.06 66 PRO A C 1
ATOM 535 O O . PRO A 1 66 ? 3.930 -6.819 -26.563 1.00 89.06 66 PRO A O 1
ATOM 538 N N . SER A 1 67 ? 2.142 -6.099 -25.397 1.00 89.88 67 SER A N 1
ATOM 539 C CA . SER A 1 67 ? 1.817 -4.955 -26.261 1.00 89.88 67 SER A CA 1
ATOM 540 C C . SER A 1 67 ? 2.516 -3.656 -25.850 1.00 89.88 67 SER A C 1
ATOM 542 O O . SER A 1 67 ? 2.444 -2.664 -26.571 1.00 89.88 67 SER A O 1
ATOM 544 N N . LEU A 1 68 ? 3.184 -3.653 -24.693 1.00 85.62 68 LEU A N 1
ATOM 545 C CA . LEU A 1 68 ? 3.932 -2.513 -24.179 1.00 85.62 68 LEU A CA 1
ATOM 546 C C . LEU A 1 68 ? 5.408 -2.619 -24.559 1.00 85.62 68 LEU A C 1
ATOM 548 O O . LEU A 1 68 ? 5.937 -3.714 -24.779 1.00 85.62 68 LEU A O 1
ATOM 552 N N . ASP A 1 69 ? 6.082 -1.470 -24.560 1.00 83.81 69 ASP A N 1
ATOM 553 C CA . ASP A 1 69 ? 7.534 -1.395 -24.704 1.00 83.81 69 ASP A CA 1
ATOM 554 C C . ASP A 1 69 ? 8.213 -2.362 -23.707 1.00 83.81 69 ASP A C 1
ATOM 556 O O . ASP A 1 69 ? 7.908 -2.319 -22.506 1.00 83.81 69 ASP A O 1
ATOM 560 N N . PRO A 1 70 ? 9.115 -3.253 -24.163 1.00 82.12 70 PRO A N 1
ATOM 561 C CA . PRO A 1 70 ? 9.879 -4.140 -23.291 1.00 82.12 70 PRO A CA 1
ATOM 562 C C . PRO A 1 70 ? 10.572 -3.436 -22.120 1.00 82.12 70 PRO A C 1
ATOM 564 O O . PRO A 1 70 ? 10.671 -4.031 -21.046 1.00 82.12 70 PRO A O 1
ATOM 567 N N . ALA A 1 71 ? 10.995 -2.181 -22.294 1.00 77.94 71 ALA A N 1
ATOM 568 C CA . ALA A 1 71 ? 11.591 -1.370 -21.238 1.00 77.94 71 ALA A CA 1
ATOM 569 C C . ALA A 1 71 ? 10.615 -1.084 -20.084 1.00 77.94 71 ALA A C 1
ATOM 571 O O . ALA A 1 71 ? 11.048 -0.913 -18.950 1.00 77.94 71 ALA A O 1
ATOM 572 N N . VAL A 1 72 ? 9.301 -1.084 -20.341 1.00 77.62 72 VAL A N 1
ATOM 573 C CA . VAL A 1 72 ? 8.266 -0.775 -19.341 1.00 77.62 72 VAL A CA 1
ATOM 574 C C . VAL A 1 72 ? 7.870 -1.998 -18.503 1.00 77.62 72 VAL A C 1
ATOM 576 O O . VAL A 1 72 ? 7.385 -1.867 -17.376 1.00 77.62 72 VAL A O 1
ATOM 579 N N . GLN A 1 73 ? 8.100 -3.206 -19.023 1.00 83.00 73 GLN A N 1
ATOM 580 C CA . GLN A 1 73 ? 7.652 -4.458 -18.401 1.00 83.00 73 GLN A CA 1
ATOM 581 C C . GLN A 1 73 ? 8.152 -4.653 -16.950 1.00 83.00 73 GLN A C 1
ATOM 583 O O . GLN A 1 73 ? 7.333 -5.019 -16.101 1.00 83.00 73 GLN A O 1
ATOM 588 N N . PRO A 1 74 ? 9.429 -4.372 -16.605 1.00 77.88 74 PRO A N 1
ATOM 589 C CA . PRO A 1 74 ? 9.918 -4.493 -15.230 1.00 77.88 74 PRO A CA 1
ATOM 590 C C . PRO A 1 74 ? 9.193 -3.574 -14.238 1.00 77.88 74 PRO A C 1
ATOM 592 O O . PRO A 1 74 ? 8.954 -3.984 -13.103 1.00 77.88 74 PRO A O 1
ATOM 595 N N . TYR A 1 75 ? 8.808 -2.358 -14.645 1.00 77.81 75 TYR A N 1
ATOM 596 C CA . TYR A 1 75 ? 8.118 -1.415 -13.754 1.00 77.81 75 TYR A CA 1
ATOM 597 C C . TYR A 1 75 ? 6.711 -1.870 -13.431 1.00 77.81 75 TYR A C 1
ATOM 599 O O . TYR A 1 75 ? 6.282 -1.764 -12.285 1.00 77.81 75 TYR A O 1
ATOM 607 N N . VAL A 1 76 ? 6.001 -2.397 -14.430 1.00 82.12 76 VAL A N 1
ATOM 608 C CA . VAL A 1 76 ? 4.672 -2.968 -14.215 1.00 82.12 76 VAL A CA 1
ATOM 609 C C . VAL A 1 76 ? 4.795 -4.126 -13.232 1.00 82.12 76 VAL A C 1
ATOM 611 O O . VAL A 1 76 ? 4.150 -4.092 -12.190 1.00 82.12 76 VAL A O 1
ATOM 614 N N . PHE A 1 77 ? 5.692 -5.088 -13.470 1.00 84.38 77 PHE A N 1
ATOM 615 C CA . PHE A 1 77 ? 5.908 -6.198 -12.536 1.00 84.38 77 PHE A CA 1
ATOM 616 C C . PHE A 1 77 ? 6.278 -5.733 -11.124 1.00 84.38 77 PHE A C 1
ATOM 618 O O . PHE A 1 77 ? 5.689 -6.190 -10.144 1.00 84.38 77 PHE A O 1
ATOM 625 N N . GLY A 1 78 ? 7.212 -4.795 -11.001 1.00 78.62 78 GLY A N 1
ATOM 626 C CA . GLY A 1 78 ? 7.635 -4.302 -9.700 1.00 78.62 78 GLY A CA 1
ATOM 627 C C . GLY A 1 78 ? 6.564 -3.475 -8.970 1.00 78.62 78 GLY A C 1
ATOM 628 O O . GLY A 1 78 ? 6.486 -3.551 -7.745 1.00 78.62 78 GLY A O 1
ATOM 629 N N . THR A 1 79 ? 5.686 -2.766 -9.692 1.00 82.31 79 THR A N 1
ATOM 630 C CA . THR A 1 79 ? 4.541 -2.036 -9.107 1.00 82.31 79 THR A CA 1
ATOM 631 C C . THR A 1 79 ? 3.593 -2.985 -8.376 1.00 82.31 79 THR A C 1
ATOM 633 O O . THR A 1 79 ? 3.061 -2.636 -7.322 1.00 82.31 79 THR A O 1
ATOM 636 N N . PHE A 1 80 ? 3.413 -4.200 -8.901 1.00 87.94 80 PHE A N 1
ATOM 637 C CA . PHE A 1 80 ? 2.568 -5.218 -8.276 1.00 87.94 80 PHE A CA 1
ATOM 638 C C . PHE A 1 80 ? 3.293 -6.043 -7.202 1.00 87.94 80 PHE A C 1
ATOM 640 O O . PHE A 1 80 ? 2.649 -6.533 -6.277 1.00 87.94 80 PHE A O 1
ATOM 647 N N . LEU A 1 81 ? 4.628 -6.136 -7.252 1.00 86.00 81 LEU A N 1
ATOM 648 C CA . LEU A 1 81 ? 5.410 -6.952 -6.318 1.00 86.00 81 LEU A CA 1
ATOM 649 C C . LEU A 1 81 ? 5.222 -6.538 -4.852 1.00 86.00 81 LEU A C 1
ATOM 651 O O . LEU A 1 81 ? 4.983 -7.393 -4.000 1.00 86.00 81 LEU A O 1
ATOM 655 N N . LEU A 1 82 ? 5.360 -5.247 -4.530 1.00 80.62 82 LEU A N 1
ATOM 656 C CA . LEU A 1 82 ? 5.327 -4.810 -3.131 1.00 80.62 82 LEU A CA 1
ATOM 657 C C . LEU A 1 82 ? 3.939 -4.991 -2.484 1.00 80.62 82 LEU A C 1
ATOM 659 O O . LEU A 1 82 ? 3.881 -5.525 -1.372 1.00 80.62 82 LEU A O 1
ATOM 663 N N . PRO A 1 83 ? 2.822 -4.606 -3.129 1.00 85.44 83 PRO A N 1
ATOM 664 C CA . PRO A 1 83 ? 1.495 -4.872 -2.578 1.00 85.44 83 PRO A CA 1
ATOM 665 C C . PRO A 1 83 ? 1.203 -6.368 -2.425 1.00 85.44 83 PRO A C 1
ATOM 667 O O . PRO A 1 83 ? 0.647 -6.765 -1.404 1.00 85.44 83 PRO A O 1
ATOM 670 N N . ASP A 1 84 ? 1.643 -7.211 -3.361 1.00 90.12 84 ASP A N 1
ATOM 671 C CA . ASP A 1 84 ? 1.467 -8.662 -3.251 1.00 90.12 84 ASP A CA 1
ATOM 672 C C . ASP A 1 84 ? 2.281 -9.254 -2.096 1.00 90.12 84 ASP A C 1
ATOM 674 O O . ASP A 1 84 ? 1.783 -10.114 -1.366 1.00 90.12 84 ASP A O 1
ATOM 678 N N . LEU A 1 85 ? 3.501 -8.755 -1.861 1.00 86.94 85 LEU A N 1
ATOM 679 C CA . LEU A 1 85 ? 4.294 -9.098 -0.677 1.00 86.94 85 LEU A CA 1
ATOM 680 C C . LEU A 1 85 ? 3.588 -8.661 0.609 1.00 86.94 85 LEU A C 1
ATOM 682 O O . LEU A 1 85 ? 3.595 -9.402 1.594 1.00 86.94 85 LEU A O 1
ATOM 686 N N . ALA A 1 86 ? 2.954 -7.487 0.608 1.00 84.38 86 ALA A N 1
ATOM 687 C CA . ALA A 1 86 ? 2.195 -6.994 1.751 1.00 84.38 86 ALA A CA 1
ATOM 688 C C . ALA A 1 86 ? 0.949 -7.855 2.022 1.00 84.38 86 ALA A C 1
ATOM 690 O O . ALA A 1 86 ? 0.709 -8.227 3.172 1.00 84.38 86 ALA A O 1
ATOM 691 N N . PHE A 1 87 ? 0.191 -8.232 0.987 1.00 91.12 87 PHE A N 1
ATOM 692 C CA . PHE A 1 87 ? -0.942 -9.149 1.122 1.00 91.12 87 PHE A CA 1
ATOM 693 C C . PHE A 1 87 ? -0.495 -10.525 1.608 1.00 91.12 87 PHE A C 1
ATOM 695 O O . PHE A 1 87 ? -1.057 -11.044 2.575 1.00 91.12 87 PHE A O 1
ATOM 702 N N . PHE A 1 88 ? 0.552 -11.092 1.005 1.00 92.19 88 PHE A N 1
ATOM 703 C CA . PHE A 1 88 ? 1.139 -12.350 1.453 1.00 92.19 88 PHE A CA 1
ATOM 704 C C . PHE A 1 88 ? 1.554 -12.276 2.924 1.00 92.19 88 PHE A C 1
ATOM 706 O O . PHE A 1 88 ? 1.139 -13.121 3.714 1.00 92.19 88 PHE A O 1
ATOM 713 N N . GLY A 1 89 ? 2.308 -11.246 3.314 1.00 88.12 89 GLY A N 1
ATOM 714 C CA . GLY A 1 89 ? 2.766 -11.042 4.687 1.00 88.12 89 GLY A CA 1
ATOM 715 C C . GLY A 1 89 ? 1.611 -10.896 5.677 1.00 88.12 89 GLY A C 1
ATOM 716 O O . GLY A 1 89 ? 1.636 -11.513 6.744 1.00 88.12 89 GLY A O 1
ATOM 717 N N . LEU A 1 90 ? 0.566 -10.149 5.311 1.00 90.50 90 LEU A N 1
ATOM 718 C CA . LEU A 1 90 ? -0.647 -9.995 6.113 1.00 90.50 90 LEU A CA 1
ATOM 719 C C . LEU A 1 90 ? -1.348 -11.342 6.330 1.00 90.50 90 LEU A C 1
ATOM 721 O O . LEU A 1 90 ? -1.590 -11.731 7.475 1.00 90.50 90 LEU A O 1
ATOM 725 N N . PHE A 1 91 ? -1.650 -12.076 5.256 1.00 91.56 91 PHE A N 1
ATOM 726 C CA . PHE A 1 91 ? -2.359 -13.354 5.355 1.00 91.56 91 PHE A CA 1
ATOM 727 C C . PHE A 1 91 ? -1.511 -14.434 6.026 1.00 91.56 91 PHE A C 1
ATOM 729 O O . PHE A 1 91 ? -2.021 -15.164 6.872 1.00 91.56 91 PHE A O 1
ATOM 736 N N . ALA A 1 92 ? -0.210 -14.496 5.738 1.00 89.81 92 ALA A N 1
ATOM 737 C CA . ALA A 1 92 ? 0.728 -15.389 6.411 1.00 89.81 92 ALA A CA 1
ATOM 738 C C . ALA A 1 92 ? 0.783 -15.113 7.922 1.00 89.81 92 ALA A C 1
ATOM 740 O O . ALA A 1 92 ? 0.711 -16.048 8.723 1.00 89.81 92 ALA A O 1
ATOM 741 N N . SER A 1 93 ? 0.841 -13.838 8.319 1.00 90.19 93 SER A N 1
ATOM 742 C CA . SER A 1 93 ? 0.847 -13.433 9.730 1.00 90.19 93 SER A CA 1
ATOM 743 C C . SER A 1 93 ? -0.454 -13.817 10.425 1.00 90.19 93 SER A C 1
ATOM 745 O O . SER A 1 93 ? -0.422 -14.448 11.480 1.00 90.19 93 SER A O 1
ATOM 747 N N . ILE A 1 94 ? -1.608 -13.511 9.822 1.00 89.12 94 ILE A N 1
ATOM 748 C CA . ILE A 1 94 ? -2.911 -13.901 10.377 1.00 89.12 94 ILE A CA 1
ATOM 749 C C . ILE A 1 94 ? -3.010 -15.425 10.473 1.00 89.12 94 ILE A C 1
ATOM 751 O O . ILE A 1 94 ? -3.434 -15.937 11.509 1.00 89.12 94 ILE A O 1
ATOM 755 N N . SER A 1 95 ? -2.575 -16.153 9.442 1.00 89.56 95 SER A N 1
ATOM 756 C CA . SER A 1 95 ? -2.614 -17.612 9.427 1.00 89.56 95 SER A CA 1
ATOM 757 C C . SER A 1 95 ? -1.765 -18.200 10.555 1.00 89.56 95 SER A C 1
ATOM 759 O O . SER A 1 95 ? -2.232 -19.049 11.319 1.00 89.56 95 SER A O 1
ATOM 761 N N . ARG A 1 96 ? -0.540 -17.691 10.738 1.00 93.69 96 ARG A N 1
ATOM 762 C CA . ARG A 1 96 ? 0.366 -18.141 11.799 1.00 93.69 96 ARG A CA 1
ATOM 763 C C . ARG A 1 96 ? -0.161 -17.827 13.195 1.00 93.69 96 ARG A C 1
ATOM 765 O O . ARG A 1 96 ? -0.051 -18.686 14.072 1.00 93.69 96 ARG A O 1
ATOM 772 N N . LEU A 1 97 ? -0.700 -16.623 13.394 1.00 92.00 97 LEU A N 1
ATOM 773 C CA . LEU A 1 97 ? -1.192 -16.147 14.687 1.00 92.00 97 LEU A CA 1
ATOM 774 C C . LEU A 1 97 ? -2.506 -16.821 15.092 1.00 92.00 97 LEU A C 1
ATOM 776 O O . LEU A 1 97 ? -2.669 -17.164 16.258 1.00 92.00 97 LEU A O 1
ATOM 780 N N . LYS A 1 98 ? -3.435 -17.037 14.151 1.00 89.62 98 LYS A N 1
ATOM 781 C CA . LYS A 1 98 ? -4.750 -17.627 14.454 1.00 89.62 98 LYS A CA 1
ATOM 782 C C . LYS A 1 98 ? -4.785 -19.147 14.382 1.00 89.62 98 LYS A C 1
ATOM 784 O O . LYS A 1 98 ? -5.547 -19.762 15.117 1.00 89.62 98 LYS A O 1
ATOM 789 N N . PHE A 1 99 ? -3.999 -19.756 13.497 1.00 91.06 99 PHE A N 1
ATOM 790 C CA . PHE A 1 99 ? -4.110 -21.188 13.204 1.00 91.06 99 PHE A CA 1
ATOM 791 C C . PHE A 1 99 ? -2.839 -21.988 13.487 1.00 91.06 99 PHE A C 1
ATOM 793 O O . PHE A 1 99 ? -2.822 -23.197 13.247 1.00 91.06 99 PHE A O 1
ATOM 800 N N . GLY A 1 100 ? -1.770 -21.333 13.948 1.00 91.88 100 GLY A N 1
ATOM 801 C CA . GLY A 1 100 ? -0.488 -21.980 14.222 1.00 91.88 100 GLY A CA 1
ATOM 802 C C . GLY A 1 100 ? 0.264 -22.456 12.974 1.00 91.88 100 GLY A C 1
ATOM 803 O O . GLY A 1 100 ? 1.300 -23.094 13.107 1.00 91.88 100 GLY A O 1
ATOM 804 N N . SER A 1 101 ? -0.227 -22.154 11.769 1.00 91.38 101 SER A N 1
ATOM 805 C CA . SER A 1 101 ? 0.330 -22.633 10.499 1.00 91.38 101 SER A CA 1
ATOM 806 C C . SER A 1 101 ? 0.181 -21.579 9.403 1.00 91.38 101 SER A C 1
ATOM 808 O O . SER A 1 101 ? -0.811 -20.856 9.377 1.00 91.38 101 SER A O 1
ATOM 810 N N . PHE A 1 102 ? 1.134 -21.516 8.473 1.00 85.25 102 PHE A N 1
ATOM 811 C CA . PHE A 1 102 ? 1.090 -20.630 7.304 1.00 85.25 102 PHE A CA 1
ATOM 812 C C . PHE A 1 102 ? 0.168 -21.129 6.181 1.00 85.25 102 PHE A C 1
ATOM 814 O O . PHE A 1 102 ? -0.170 -20.360 5.292 1.00 85.25 102 PHE A O 1
ATOM 821 N N . THR A 1 103 ? -0.250 -22.398 6.209 1.00 83.94 103 THR A N 1
ATOM 822 C CA . THR A 1 103 ? -0.976 -23.029 5.091 1.00 83.94 103 THR A CA 1
ATOM 823 C C . THR A 1 103 ? -2.491 -23.069 5.271 1.00 83.94 103 THR A C 1
ATOM 825 O O . THR A 1 103 ? -3.205 -23.409 4.333 1.00 83.94 103 THR A O 1
ATOM 828 N N . LYS A 1 104 ? -3.010 -22.731 6.460 1.00 85.56 104 LYS A N 1
ATOM 829 C CA . LYS A 1 104 ? -4.454 -22.822 6.739 1.00 85.56 104 LYS A CA 1
ATOM 830 C C . LYS A 1 104 ? -5.278 -21.684 6.137 1.00 85.56 104 LYS A C 1
ATOM 832 O O . LYS A 1 104 ? -6.491 -21.835 6.032 1.00 85.56 104 LYS A O 1
ATOM 837 N N . MET A 1 105 ? -4.658 -20.572 5.740 1.00 88.31 105 MET A N 1
ATOM 838 C CA . MET A 1 105 ? -5.322 -19.544 4.937 1.00 88.31 105 MET A CA 1
ATOM 839 C C . MET A 1 105 ? -5.012 -19.752 3.450 1.00 88.31 105 MET A C 1
ATOM 841 O O . MET A 1 105 ? -3.861 -19.568 3.047 1.00 88.31 105 MET A O 1
ATOM 845 N N . PRO A 1 106 ? -6.017 -20.072 2.610 1.00 88.88 106 PRO A N 1
ATOM 846 C CA . PRO A 1 106 ? -5.819 -20.248 1.170 1.00 88.88 106 PRO A CA 1
ATOM 847 C C . PRO A 1 106 ? -5.161 -19.038 0.495 1.00 88.88 106 PRO A C 1
ATOM 849 O O . PRO A 1 106 ? -4.370 -19.200 -0.429 1.00 88.88 106 PRO A O 1
ATOM 852 N N . GLN A 1 107 ? -5.432 -17.826 0.995 1.00 90.12 107 GLN A N 1
ATOM 853 C CA . GLN A 1 107 ? -4.866 -16.580 0.478 1.00 90.12 107 GLN A CA 1
ATOM 854 C C . GLN A 1 107 ? -3.333 -16.572 0.523 1.00 90.12 107 GLN A C 1
ATOM 856 O O . GLN A 1 107 ? -2.705 -16.071 -0.403 1.00 90.12 107 GLN A O 1
ATOM 861 N N . THR A 1 108 ? -2.715 -17.165 1.550 1.00 88.25 108 THR A N 1
ATOM 862 C CA . THR A 1 108 ? -1.251 -17.255 1.642 1.00 88.25 108 THR A CA 1
ATOM 863 C C . THR A 1 108 ? -0.672 -18.059 0.478 1.00 88.25 108 THR A C 1
ATOM 865 O O . THR A 1 108 ? 0.308 -17.634 -0.128 1.00 88.25 108 THR A O 1
ATOM 868 N N . GLY A 1 109 ? -1.304 -19.182 0.120 1.00 86.44 109 GLY A N 1
ATOM 869 C CA . GLY A 1 109 ? -0.904 -19.987 -1.036 1.00 86.44 109 GLY A CA 1
ATOM 870 C C . GLY A 1 109 ? -1.131 -19.258 -2.361 1.00 86.44 109 GLY A C 1
ATOM 871 O O . GLY A 1 109 ? -0.231 -19.215 -3.193 1.00 86.44 109 GLY A O 1
ATOM 872 N N . LEU A 1 110 ? -2.295 -18.625 -2.531 1.00 89.81 110 LEU A N 1
ATOM 873 C CA . LEU A 1 110 ? -2.639 -17.900 -3.759 1.00 89.81 110 LEU A CA 1
ATOM 874 C C . LEU A 1 110 ? -1.643 -16.769 -4.062 1.00 89.81 110 LEU A C 1
ATOM 876 O O . LEU A 1 110 ? -1.059 -16.741 -5.144 1.00 89.81 110 LEU A O 1
ATOM 880 N N . PHE A 1 111 ? -1.347 -15.896 -3.094 1.00 90.44 111 PHE A N 1
ATOM 881 C CA . PHE A 1 111 ? -0.361 -14.830 -3.306 1.00 90.44 111 PHE A CA 1
ATOM 882 C C . PHE A 1 111 ? 1.060 -15.370 -3.512 1.00 90.44 111 PHE A C 1
ATOM 884 O O . PHE A 1 111 ? 1.802 -14.829 -4.327 1.00 90.44 111 PHE A O 1
ATOM 891 N N . LEU A 1 112 ? 1.436 -16.474 -2.856 1.00 89.19 112 LEU A N 1
ATOM 892 C CA . LEU A 1 112 ? 2.736 -17.109 -3.092 1.00 89.19 112 LEU A CA 1
ATOM 893 C C . LEU A 1 112 ? 2.890 -17.585 -4.547 1.00 89.19 112 LEU A C 1
ATOM 895 O O . LEU A 1 112 ? 3.966 -17.433 -5.126 1.00 89.19 112 LEU A O 1
ATOM 899 N N . THR A 1 113 ? 1.821 -18.111 -5.158 1.00 87.00 113 THR A N 1
ATOM 900 C CA . THR A 1 113 ? 1.850 -18.547 -6.568 1.00 87.00 113 THR A CA 1
ATOM 901 C C . THR A 1 113 ? 2.018 -17.401 -7.564 1.00 87.00 113 THR A C 1
ATOM 903 O O . THR A 1 113 ? 2.529 -17.636 -8.654 1.00 87.00 113 THR A O 1
ATOM 906 N N . ILE A 1 114 ? 1.651 -16.170 -7.191 1.00 89.50 114 ILE A N 1
ATOM 907 C CA . ILE A 1 114 ? 1.925 -14.961 -7.980 1.00 89.50 114 ILE A CA 1
ATOM 908 C C . ILE A 1 114 ? 3.365 -14.492 -7.734 1.00 89.50 114 ILE A C 1
ATOM 910 O O . ILE A 1 114 ? 4.113 -14.236 -8.677 1.00 89.50 114 ILE A O 1
ATOM 914 N N . LEU A 1 115 ? 3.774 -14.423 -6.465 1.00 89.25 115 LEU A N 1
ATOM 915 C CA . LEU A 1 115 ? 5.062 -13.871 -6.042 1.00 89.25 115 LEU A CA 1
ATOM 916 C C . LEU A 1 115 ? 6.270 -14.651 -6.565 1.00 89.25 115 LEU A C 1
ATOM 918 O O . LEU A 1 115 ? 7.268 -14.036 -6.932 1.00 89.25 115 LEU A O 1
ATOM 922 N N . LEU A 1 116 ? 6.200 -15.984 -6.615 1.00 84.12 116 LEU A N 1
ATOM 923 C CA . LEU A 1 116 ? 7.305 -16.820 -7.098 1.00 84.12 116 LEU A CA 1
ATOM 924 C C . LEU A 1 116 ? 7.692 -16.517 -8.561 1.00 84.12 116 LEU A C 1
ATOM 926 O O . LEU A 1 116 ? 8.837 -16.123 -8.798 1.00 84.12 116 LEU A O 1
ATOM 930 N N . PRO A 1 117 ? 6.790 -16.642 -9.555 1.00 72.81 117 PRO A N 1
ATOM 931 C CA . PRO A 1 117 ? 7.117 -16.306 -10.939 1.00 72.81 117 PRO A CA 1
ATOM 932 C C . PRO A 1 117 ? 7.378 -14.804 -11.134 1.00 72.81 117 PRO A C 1
ATOM 934 O O . PRO A 1 117 ? 8.212 -14.433 -11.962 1.00 72.81 117 PRO A O 1
ATOM 937 N N . LEU A 1 118 ? 6.734 -13.932 -10.350 1.00 82.19 118 LEU A N 1
ATOM 938 C CA . LEU A 1 118 ? 6.986 -12.490 -10.388 1.00 82.19 118 LEU A CA 1
ATOM 939 C C . LEU A 1 118 ? 8.422 -12.150 -9.955 1.00 82.19 118 LEU A C 1
ATOM 941 O O . LEU A 1 118 ? 9.123 -11.418 -10.652 1.00 82.19 118 LEU A O 1
ATOM 945 N N . GLY A 1 119 ? 8.893 -12.743 -8.855 1.00 77.25 119 GLY A N 1
ATOM 946 C CA . GLY A 1 119 ? 10.271 -12.610 -8.385 1.00 77.25 119 GLY A CA 1
ATOM 947 C C . GLY A 1 119 ? 11.280 -13.133 -9.406 1.00 77.25 119 GLY A C 1
ATOM 948 O O . GLY A 1 119 ? 12.232 -12.431 -9.736 1.00 77.25 119 GLY A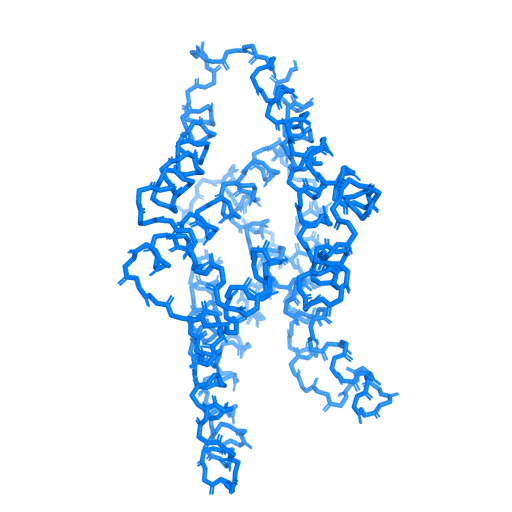 O 1
ATOM 949 N N . LEU A 1 120 ? 11.024 -14.311 -9.989 1.00 75.38 120 LEU A N 1
ATOM 950 C CA . LEU A 1 120 ? 11.883 -14.898 -11.029 1.00 75.38 120 LEU A CA 1
ATOM 951 C C . LEU A 1 120 ? 11.952 -14.043 -12.302 1.00 75.38 120 LEU A C 1
ATOM 953 O O . LEU A 1 120 ? 12.993 -13.982 -12.960 1.00 75.38 120 LEU A O 1
ATOM 957 N N . THR A 1 121 ? 10.862 -13.348 -12.636 1.00 75.00 121 THR A N 1
ATOM 958 C CA . THR A 1 121 ? 10.829 -12.391 -13.748 1.00 75.00 121 THR A CA 1
ATOM 959 C C . THR A 1 121 ? 11.764 -11.214 -13.488 1.00 75.00 121 THR A C 1
ATOM 961 O O . THR A 1 121 ? 12.521 -10.833 -14.377 1.00 75.00 121 THR A O 1
ATOM 964 N N . LEU A 1 122 ? 11.771 -10.686 -12.265 1.00 69.88 122 LEU A N 1
ATOM 965 C CA . LEU A 1 122 ? 12.604 -9.547 -11.873 1.00 69.88 122 LEU A CA 1
ATOM 966 C C . LEU A 1 122 ? 14.085 -9.911 -11.671 1.00 69.88 122 LEU A C 1
ATOM 968 O O . LEU A 1 122 ? 14.942 -9.045 -11.815 1.00 69.88 122 LEU A O 1
ATOM 972 N N . THR A 1 123 ? 14.401 -11.175 -11.367 1.00 67.38 123 THR A N 1
ATOM 973 C CA . THR A 1 123 ? 15.789 -11.664 -11.261 1.00 67.38 123 THR A CA 1
ATOM 974 C C . THR A 1 123 ? 16.373 -12.150 -12.586 1.00 67.38 123 THR A C 1
ATOM 976 O O . THR A 1 123 ? 17.579 -12.381 -12.673 1.00 67.38 123 THR A O 1
ATOM 979 N N . SER A 1 124 ? 15.544 -12.338 -13.618 1.00 57.31 124 SER A N 1
ATOM 980 C CA . SER A 1 124 ? 16.044 -12.611 -14.967 1.00 57.31 124 SER A CA 1
ATOM 981 C C . SER A 1 124 ? 16.790 -11.378 -15.501 1.00 57.31 124 SER A C 1
ATOM 983 O O . SER A 1 124 ? 16.392 -10.261 -15.166 1.00 57.31 124 SER A O 1
ATOM 985 N N . PRO A 1 125 ? 17.882 -11.534 -16.277 1.00 52.41 125 PRO A N 1
ATOM 986 C CA . PRO A 1 125 ? 18.668 -10.410 -16.782 1.00 52.41 125 PRO A CA 1
ATOM 987 C C . PRO A 1 125 ? 17.842 -9.587 -17.780 1.00 52.41 125 PRO A C 1
ATOM 989 O O . PRO A 1 125 ? 17.897 -9.790 -18.990 1.00 52.41 125 PRO A O 1
ATOM 992 N N . LEU A 1 126 ? 17.037 -8.671 -17.250 1.00 50.75 126 LEU A N 1
ATOM 993 C CA . LEU A 1 126 ? 16.359 -7.612 -17.981 1.00 50.75 126 LEU A CA 1
ATOM 994 C C . LEU A 1 126 ? 17.285 -6.382 -18.038 1.00 50.75 126 LEU A C 1
ATOM 996 O O . LEU A 1 126 ? 18.126 -6.206 -17.147 1.00 50.75 126 LEU A O 1
ATOM 1000 N N . PRO A 1 127 ? 17.159 -5.523 -19.067 1.00 47.66 127 PRO A N 1
ATOM 1001 C CA . PRO A 1 127 ? 17.889 -4.259 -19.124 1.00 47.66 127 PRO A CA 1
ATOM 1002 C C . PRO A 1 127 ? 17.496 -3.451 -17.887 1.00 47.66 127 PRO A C 1
ATOM 1004 O O . PRO A 1 127 ? 16.314 -3.208 -17.677 1.00 47.66 127 PRO A O 1
ATOM 1007 N N . ARG A 1 128 ? 18.468 -3.141 -17.025 1.00 57.38 128 ARG A N 1
ATOM 1008 C CA . ARG A 1 128 ? 18.262 -2.650 -15.654 1.00 57.38 128 ARG A CA 1
ATOM 1009 C C . ARG A 1 128 ? 17.524 -1.310 -15.617 1.00 57.38 128 ARG A C 1
ATOM 1011 O O . ARG A 1 128 ? 18.074 -0.337 -16.130 1.00 57.38 128 ARG A O 1
ATOM 1018 N N . PRO A 1 129 ? 16.428 -1.213 -14.840 1.00 54.03 129 PRO A N 1
ATOM 1019 C CA . PRO A 1 129 ? 15.996 0.075 -14.340 1.00 54.03 129 PRO A CA 1
ATOM 1020 C C . PRO A 1 129 ? 15.498 -0.048 -12.894 1.00 54.03 129 PRO A C 1
ATOM 1022 O O . PRO A 1 129 ? 14.331 0.145 -12.554 1.00 54.03 129 PRO A O 1
ATOM 1025 N N . THR A 1 130 ? 16.401 -0.449 -12.013 1.00 67.12 130 THR A N 1
ATOM 1026 C CA . THR A 1 130 ? 16.143 -0.585 -10.577 1.00 67.12 130 THR A CA 1
ATOM 1027 C C . THR A 1 130 ? 15.693 0.742 -9.956 1.00 67.12 130 THR A C 1
ATOM 1029 O O . THR A 1 130 ? 14.814 0.739 -9.098 1.00 67.12 130 THR A O 1
ATOM 1032 N N . GLY A 1 131 ? 16.213 1.877 -10.437 1.00 70.56 131 GLY A N 1
ATOM 1033 C CA . GLY A 1 131 ? 15.886 3.219 -9.944 1.00 70.56 131 GLY A CA 1
ATOM 1034 C C . GLY A 1 131 ? 14.415 3.619 -10.074 1.00 70.56 131 GLY A C 1
ATOM 1035 O O . GLY A 1 131 ? 13.808 4.050 -9.092 1.00 70.56 131 GLY A O 1
ATOM 1036 N N . GLU A 1 132 ? 13.807 3.452 -11.252 1.00 74.50 132 GLU A N 1
ATOM 1037 C CA . GLU A 1 132 ? 12.422 3.901 -11.450 1.00 74.50 132 GLU A CA 1
ATOM 1038 C C . GLU A 1 132 ? 11.419 3.014 -10.713 1.00 74.50 132 GLU A C 1
ATOM 1040 O O . GLU A 1 132 ? 10.370 3.502 -10.304 1.00 74.50 132 GLU A O 1
ATOM 1045 N N . LEU A 1 133 ? 11.750 1.744 -10.457 1.00 78.19 133 LEU A N 1
ATOM 1046 C CA . LEU A 1 133 ? 10.929 0.896 -9.596 1.00 78.19 133 LEU A CA 1
ATOM 1047 C C . LEU A 1 133 ? 10.888 1.433 -8.158 1.00 78.19 133 LEU A C 1
ATOM 1049 O O . LEU A 1 133 ? 9.813 1.534 -7.558 1.00 78.19 133 LEU A O 1
ATOM 1053 N N . PHE A 1 134 ? 12.042 1.811 -7.603 1.00 81.75 134 PHE A N 1
ATOM 1054 C CA . PHE A 1 134 ? 12.097 2.398 -6.267 1.00 81.75 134 PHE A CA 1
ATOM 1055 C C . PHE A 1 134 ? 11.276 3.695 -6.186 1.00 81.75 134 PHE A C 1
ATOM 1057 O O . PHE A 1 134 ? 10.460 3.857 -5.274 1.00 81.75 134 PHE A O 1
ATOM 1064 N N . LEU A 1 135 ? 11.430 4.588 -7.169 1.00 85.06 135 LEU A N 1
ATOM 1065 C CA . LEU A 1 135 ? 10.698 5.858 -7.206 1.00 85.06 135 LEU A CA 1
ATOM 1066 C C . LEU A 1 135 ? 9.205 5.674 -7.508 1.00 85.06 135 LEU A C 1
ATOM 1068 O O . LEU A 1 135 ? 8.379 6.314 -6.863 1.00 85.06 135 LEU A O 1
ATOM 1072 N N . GLY A 1 136 ? 8.843 4.767 -8.414 1.00 80.88 136 GLY A N 1
ATOM 1073 C CA . GLY A 1 136 ? 7.458 4.397 -8.720 1.00 80.88 136 GLY A CA 1
ATOM 1074 C C . GLY A 1 136 ? 6.725 3.855 -7.495 1.00 80.88 136 GLY A C 1
ATOM 1075 O O . GLY A 1 136 ? 5.590 4.243 -7.212 1.00 80.88 136 GLY A O 1
ATOM 1076 N N . THR A 1 137 ? 7.414 3.042 -6.694 1.00 81.38 137 THR A N 1
ATOM 1077 C CA . THR A 1 137 ? 6.892 2.550 -5.414 1.00 81.38 137 THR A CA 1
ATOM 1078 C C . THR A 1 137 ? 6.659 3.699 -4.426 1.00 81.38 137 THR A C 1
ATOM 1080 O O . THR A 1 137 ? 5.590 3.788 -3.819 1.00 81.38 137 THR A O 1
ATOM 1083 N N . ALA A 1 138 ? 7.623 4.617 -4.288 1.00 84.56 138 ALA A N 1
ATOM 1084 C CA . ALA A 1 138 ? 7.479 5.790 -3.424 1.00 84.56 138 ALA A CA 1
ATOM 1085 C C . ALA A 1 138 ? 6.318 6.704 -3.870 1.00 84.56 138 ALA A C 1
ATOM 1087 O O . ALA A 1 138 ? 5.537 7.149 -3.028 1.00 84.56 138 ALA A O 1
ATOM 1088 N N . ILE A 1 139 ? 6.150 6.918 -5.183 1.00 85.00 139 ILE A N 1
ATOM 1089 C CA . ILE A 1 139 ? 5.018 7.651 -5.776 1.00 85.00 139 ILE A CA 1
ATOM 1090 C C . ILE A 1 139 ? 3.688 7.029 -5.341 1.00 85.00 139 ILE A C 1
ATOM 1092 O O . ILE A 1 139 ? 2.818 7.739 -4.834 1.00 85.00 139 ILE A O 1
ATOM 1096 N N . GLY A 1 140 ? 3.532 5.710 -5.495 1.00 76.56 140 GLY A N 1
ATOM 1097 C CA . GLY A 1 140 ? 2.305 5.007 -5.112 1.00 76.56 140 GLY A CA 1
ATOM 1098 C C . GLY A 1 140 ? 1.958 5.193 -3.632 1.00 76.56 140 GLY A C 1
ATOM 1099 O O . GLY A 1 140 ? 0.811 5.493 -3.290 1.00 76.56 140 GLY A O 1
ATOM 1100 N N . ILE A 1 141 ? 2.961 5.103 -2.753 1.00 85.75 141 ILE A N 1
ATOM 1101 C CA . ILE A 1 141 ? 2.790 5.328 -1.312 1.00 85.75 141 ILE A CA 1
ATOM 1102 C C . ILE A 1 141 ? 2.383 6.782 -1.028 1.00 85.75 141 ILE A C 1
ATOM 1104 O O . ILE A 1 141 ? 1.442 7.011 -0.265 1.00 85.75 141 ILE A O 1
ATOM 1108 N N . PHE A 1 142 ? 3.028 7.773 -1.653 1.00 88.06 142 PHE A N 1
ATOM 1109 C CA . PHE A 1 142 ? 2.653 9.180 -1.479 1.00 88.06 142 PHE A CA 1
ATOM 1110 C C . PHE A 1 142 ? 1.221 9.465 -1.914 1.00 88.06 142 PHE A C 1
ATOM 1112 O O . PHE A 1 142 ? 0.492 10.121 -1.171 1.00 88.06 142 PHE A O 1
ATOM 1119 N N . LEU A 1 143 ? 0.791 8.937 -3.061 1.00 82.25 143 LEU A N 1
ATOM 1120 C CA . LEU A 1 143 ? -0.580 9.102 -3.543 1.00 82.25 143 LEU A CA 1
ATOM 1121 C C . LEU A 1 143 ? -1.600 8.485 -2.578 1.00 82.25 143 LEU A C 1
ATOM 1123 O O . LEU A 1 143 ? -2.610 9.119 -2.266 1.00 82.25 143 LEU A O 1
ATOM 1127 N N . ALA A 1 144 ? -1.319 7.293 -2.044 1.00 82.00 144 ALA A N 1
ATOM 1128 C CA . ALA A 1 144 ? -2.191 6.637 -1.072 1.00 82.00 144 ALA A CA 1
ATOM 1129 C C . ALA A 1 144 ? -2.328 7.452 0.229 1.00 82.00 144 ALA A C 1
ATOM 1131 O O . ALA A 1 144 ? -3.441 7.672 0.718 1.00 82.00 144 ALA A O 1
ATOM 1132 N N . ILE A 1 145 ? -1.214 7.953 0.776 1.00 90.94 145 ILE A N 1
ATOM 1133 C CA . ILE A 1 145 ? -1.227 8.761 2.006 1.00 90.94 145 ILE A CA 1
ATOM 1134 C C . ILE A 1 145 ? -1.871 10.134 1.752 1.00 90.94 145 ILE A C 1
ATOM 1136 O O . ILE A 1 145 ? -2.623 10.621 2.603 1.00 90.94 145 ILE A O 1
ATOM 1140 N N . ALA A 1 146 ? -1.626 10.751 0.593 1.00 88.06 146 ALA A N 1
ATOM 1141 C CA . ALA A 1 146 ? -2.249 12.013 0.195 1.00 88.06 146 ALA A CA 1
ATOM 1142 C C . ALA A 1 146 ? -3.776 11.881 0.114 1.00 88.06 146 ALA A C 1
ATOM 1144 O O . ALA A 1 146 ? -4.504 12.707 0.671 1.00 88.06 146 ALA A O 1
ATOM 1145 N N . TRP A 1 147 ? -4.269 10.809 -0.511 1.00 89.88 147 TRP A N 1
ATOM 1146 C CA . TRP A 1 147 ? -5.698 10.507 -0.588 1.00 89.88 147 TRP A CA 1
ATOM 1147 C C . TRP A 1 147 ? -6.323 10.315 0.798 1.00 89.88 147 TRP A C 1
ATOM 1149 O O . TRP A 1 147 ? -7.382 10.878 1.086 1.00 89.88 147 TRP A O 1
ATOM 1159 N N . LEU A 1 148 ? -5.638 9.596 1.691 1.00 91.06 148 LEU A N 1
ATOM 1160 C CA . LEU A 1 148 ? -6.096 9.402 3.065 1.00 91.06 148 LEU A CA 1
ATOM 1161 C C . LEU A 1 148 ? -6.232 10.736 3.824 1.00 91.06 148 LEU A C 1
ATOM 1163 O O . LEU A 1 148 ? -7.253 10.984 4.467 1.00 91.06 148 LEU A O 1
ATOM 1167 N N . HIS A 1 149 ? -5.255 11.637 3.693 1.00 92.56 149 HIS A N 1
ATOM 1168 C CA . HIS A 1 149 ? -5.329 12.971 4.296 1.00 92.56 149 HIS A CA 1
ATOM 1169 C C . HIS A 1 149 ? -6.451 13.817 3.690 1.00 92.56 149 HIS A C 1
ATOM 1171 O O . HIS A 1 149 ? -7.178 14.500 4.412 1.00 92.56 149 HIS A O 1
ATOM 1177 N N . TRP A 1 150 ? -6.660 13.738 2.377 1.00 93.88 150 TRP A N 1
ATOM 1178 C CA . TRP A 1 150 ? -7.777 14.416 1.728 1.00 93.88 150 TRP A CA 1
ATOM 1179 C C . TRP A 1 150 ? -9.137 13.933 2.260 1.00 93.88 150 TRP A C 1
ATOM 1181 O O . TRP A 1 150 ? -10.010 14.753 2.557 1.00 93.88 150 TRP A O 1
ATOM 1191 N N . LEU A 1 151 ? -9.307 12.625 2.480 1.00 89.62 151 LEU A N 1
ATOM 1192 C CA . LEU A 1 151 ? -10.506 12.082 3.125 1.00 89.62 151 LEU A CA 1
ATOM 1193 C C . LEU A 1 151 ? -10.694 12.622 4.548 1.00 89.62 151 LEU A C 1
ATOM 1195 O O . LEU A 1 151 ? -11.805 13.004 4.925 1.00 89.62 151 LEU A O 1
ATOM 1199 N N . TRP A 1 152 ? -9.626 12.694 5.343 1.00 93.81 152 TRP A N 1
ATOM 1200 C CA . TRP A 1 152 ? -9.687 13.242 6.701 1.00 93.81 152 TRP A CA 1
ATOM 1201 C C . TRP A 1 152 ? -10.008 14.736 6.732 1.00 93.81 152 TRP A C 1
ATOM 1203 O O . TRP A 1 152 ? -10.741 15.177 7.629 1.00 93.81 152 TRP A O 1
ATOM 1213 N N . ALA A 1 153 ? -9.524 15.498 5.746 1.00 92.88 153 ALA A N 1
ATOM 1214 C CA . ALA A 1 153 ? -9.863 16.905 5.548 1.00 92.88 153 ALA A CA 1
ATOM 1215 C C . ALA A 1 153 ? -11.351 17.084 5.195 1.00 92.88 153 ALA A C 1
ATOM 1217 O O . ALA A 1 153 ? -11.984 18.034 5.660 1.00 92.88 153 ALA A O 1
ATOM 1218 N N . LYS A 1 154 ? -11.937 16.129 4.457 1.00 91.88 154 LYS A N 1
ATOM 1219 C CA . LYS A 1 154 ? -13.383 16.048 4.184 1.00 91.88 154 LYS A CA 1
ATOM 1220 C C . LYS A 1 154 ? -14.228 15.555 5.363 1.00 91.88 154 LYS A C 1
ATOM 1222 O O . LYS A 1 154 ? -15.450 15.562 5.274 1.00 91.88 154 LYS A O 1
ATOM 1227 N N . GLY A 1 155 ? -13.601 15.172 6.475 1.00 91.44 155 GLY A N 1
ATOM 1228 C CA . GLY A 1 155 ? -14.295 14.738 7.689 1.00 91.44 155 GLY A CA 1
ATOM 1229 C C . GLY A 1 155 ? -14.460 13.226 7.830 1.00 91.44 155 GLY A C 1
ATOM 1230 O O . GLY A 1 155 ? -15.066 12.794 8.806 1.00 91.44 155 GLY A O 1
ATOM 1231 N N . SER A 1 156 ? -13.891 12.416 6.930 1.00 90.88 156 SER A N 1
ATOM 1232 C CA . SER A 1 156 ? -13.888 10.958 7.094 1.00 90.88 156 SER A CA 1
ATOM 1233 C C . SER A 1 156 ? -13.226 10.558 8.415 1.00 90.88 156 SER A C 1
ATOM 1235 O O . SER A 1 156 ? -12.214 11.141 8.822 1.00 90.88 156 SER A O 1
ATOM 1237 N N . THR A 1 157 ? -13.799 9.562 9.089 1.00 89.75 157 THR A N 1
ATOM 1238 C CA . THR A 1 157 ? -13.249 8.959 10.310 1.00 89.75 157 THR A CA 1
ATOM 1239 C C . THR A 1 157 ? -12.449 7.691 10.033 1.00 89.75 157 THR A C 1
ATOM 1241 O O . THR A 1 157 ? -11.795 7.193 10.944 1.00 89.75 157 THR A O 1
ATOM 1244 N N . TRP A 1 158 ? -12.457 7.181 8.796 1.00 84.19 158 TRP A N 1
ATOM 1245 C CA . TRP A 1 158 ? -11.778 5.937 8.432 1.00 84.19 158 TRP A CA 1
ATOM 1246 C C . TRP A 1 158 ? -10.266 6.013 8.718 1.00 84.19 158 TRP A C 1
ATOM 1248 O O . TRP A 1 158 ? -9.659 7.045 8.436 1.00 84.19 158 TRP A O 1
ATOM 1258 N N . PRO A 1 159 ? -9.628 4.955 9.253 1.00 84.94 159 PRO A N 1
ATOM 1259 C CA . PRO A 1 159 ? -10.180 3.626 9.556 1.00 84.94 159 PRO A CA 1
ATOM 1260 C C . PRO A 1 159 ? -10.858 3.511 10.934 1.00 84.94 159 PRO A C 1
ATOM 1262 O O . PRO A 1 159 ? -11.204 2.414 11.365 1.00 84.94 159 PRO A O 1
ATOM 1265 N N . ALA A 1 160 ? -11.037 4.614 11.660 1.00 87.12 160 ALA A N 1
ATOM 1266 C CA . ALA A 1 160 ? -11.623 4.613 12.994 1.00 87.12 160 ALA A CA 1
ATOM 1267 C C . ALA A 1 160 ? -13.158 4.736 12.979 1.00 87.12 160 ALA A C 1
ATOM 1269 O O . ALA A 1 160 ? -13.770 5.238 12.039 1.00 87.12 160 ALA A O 1
ATOM 1270 N N . ARG A 1 161 ? -13.787 4.317 14.084 1.00 82.81 161 ARG A N 1
ATOM 1271 C CA . ARG A 1 161 ? -15.250 4.382 14.269 1.00 82.81 161 ARG A CA 1
ATOM 1272 C C . ARG A 1 161 ? -15.765 5.779 14.611 1.00 82.81 161 ARG A C 1
ATOM 1274 O O . ARG A 1 161 ? -16.926 6.076 14.368 1.00 82.81 161 ARG A O 1
ATOM 1281 N N . SER A 1 162 ? -14.916 6.624 15.188 1.00 89.44 162 SER A N 1
ATOM 1282 C CA . SER A 1 162 ? -15.271 7.983 15.595 1.00 89.44 162 SER A CA 1
ATOM 1283 C C . SER A 1 162 ? -14.098 8.931 15.382 1.00 89.44 162 SER A C 1
ATOM 1285 O O . SER A 1 162 ? -12.950 8.498 15.215 1.00 89.44 162 SER A O 1
ATOM 1287 N N . ARG A 1 163 ? -14.378 10.237 15.403 1.00 89.06 163 ARG A N 1
ATOM 1288 C CA . ARG A 1 163 ? -13.346 11.261 15.224 1.00 89.06 163 ARG A CA 1
ATOM 1289 C C . ARG A 1 163 ? -12.351 11.248 16.380 1.00 89.06 163 ARG A C 1
ATOM 1291 O O . ARG A 1 163 ? -11.156 11.368 16.146 1.00 89.06 163 ARG A O 1
ATOM 1298 N N . GLU A 1 164 ? -12.817 11.006 17.600 1.00 88.81 164 GLU A N 1
ATOM 1299 C CA . GLU A 1 164 ? -11.995 10.883 18.807 1.00 88.81 164 GLU A CA 1
ATOM 1300 C C . GLU A 1 164 ? -11.030 9.708 18.676 1.00 88.81 164 GLU A C 1
ATOM 1302 O O . GLU A 1 164 ? -9.838 9.839 18.966 1.00 88.81 164 GLU A O 1
ATOM 1307 N N . LYS A 1 165 ? -11.523 8.562 18.187 1.00 88.12 165 LYS A N 1
ATOM 1308 C CA . LYS A 1 165 ? -10.676 7.386 18.005 1.00 88.12 165 LYS A CA 1
ATOM 1309 C C . LYS A 1 165 ? -9.654 7.593 16.890 1.00 88.12 165 LYS A C 1
ATOM 1311 O O . LYS A 1 165 ? -8.508 7.184 17.056 1.00 88.12 165 LYS A O 1
ATOM 1316 N N . LEU A 1 166 ? -10.029 8.267 15.800 1.00 90.25 166 LEU A N 1
ATOM 1317 C CA . LEU A 1 166 ? -9.090 8.637 14.739 1.00 90.25 166 LEU A CA 1
ATOM 1318 C C . LEU A 1 166 ? -7.987 9.565 15.272 1.00 90.25 166 LEU A C 1
ATOM 1320 O O . LEU A 1 166 ? -6.808 9.328 15.019 1.00 90.25 166 LEU A O 1
ATOM 1324 N N . THR A 1 167 ? -8.354 10.574 16.067 1.00 90.69 167 THR A N 1
ATOM 1325 C CA . THR A 1 167 ? -7.406 11.489 16.718 1.00 90.69 167 THR A CA 1
ATOM 1326 C C . THR A 1 167 ? -6.393 10.728 17.579 1.00 90.69 167 THR A C 1
ATOM 1328 O O . THR A 1 167 ? -5.187 10.937 17.449 1.00 90.69 167 THR A O 1
ATOM 1331 N N . GLN A 1 168 ? -6.855 9.782 18.403 1.00 89.50 168 GLN A N 1
ATOM 1332 C CA . GLN A 1 168 ? -5.967 8.948 19.221 1.00 89.50 168 GLN A CA 1
ATOM 1333 C C . GLN A 1 168 ? -5.036 8.056 18.393 1.00 89.50 168 GLN A C 1
ATOM 1335 O O . GLN A 1 168 ? -3.951 7.733 18.869 1.00 89.50 168 GLN A O 1
ATOM 1340 N N . LEU A 1 169 ? -5.466 7.614 17.206 1.00 89.00 169 LEU A N 1
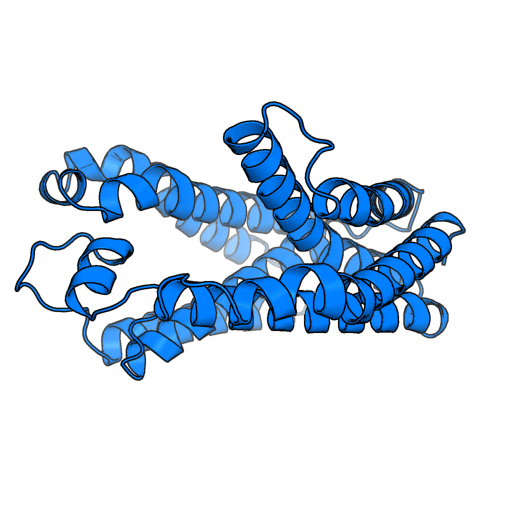ATOM 1341 C CA . LEU A 1 169 ? -4.705 6.714 16.334 1.00 89.00 169 LEU A CA 1
ATOM 1342 C C . LEU A 1 169 ? -3.637 7.441 15.510 1.00 89.00 169 LEU A C 1
ATOM 1344 O O . LEU A 1 169 ? -2.559 6.889 15.298 1.00 89.00 169 LEU A O 1
ATOM 1348 N N . VAL A 1 170 ? -3.936 8.648 15.027 1.00 90.12 170 VAL A N 1
ATOM 1349 C CA . VAL A 1 170 ? -3.113 9.343 14.018 1.00 90.12 170 VAL A CA 1
ATOM 1350 C C . VAL A 1 170 ? -2.372 10.550 14.591 1.00 90.12 170 VAL A C 1
ATOM 1352 O O . VAL A 1 170 ? -1.269 10.852 14.155 1.00 90.12 170 VAL A O 1
ATOM 1355 N N . VAL A 1 171 ? -2.955 11.234 15.575 1.00 87.81 171 VAL A N 1
ATOM 1356 C CA . VAL A 1 171 ? -2.432 12.508 16.104 1.00 87.81 171 VAL A CA 1
ATOM 1357 C C . VAL A 1 171 ? -1.754 12.310 17.460 1.00 87.81 171 VAL A C 1
ATOM 1359 O O . VAL A 1 171 ? -0.848 13.054 17.824 1.00 87.81 171 VAL A O 1
ATOM 1362 N N . GLY A 1 172 ? -2.209 11.316 18.227 1.00 84.19 172 GLY A N 1
ATOM 1363 C CA . GLY A 1 172 ? -1.663 11.013 19.548 1.00 84.19 172 GLY A CA 1
ATOM 1364 C C . GLY A 1 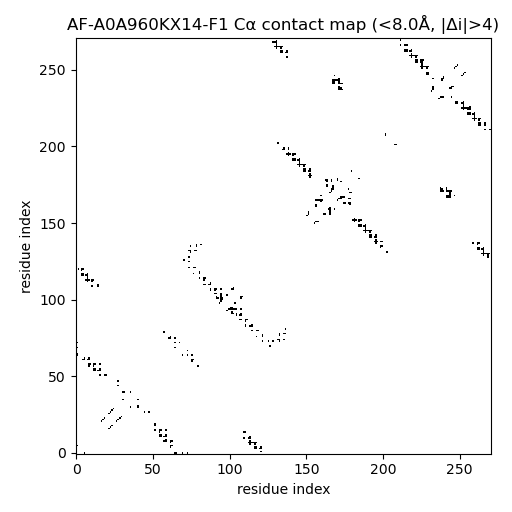172 ? -2.036 12.029 20.625 1.00 84.19 172 GLY A C 1
ATOM 1365 O O . GLY A 1 172 ? -1.342 12.138 21.633 1.00 84.19 172 GLY A O 1
ATOM 1366 N N . THR A 1 173 ? -3.126 12.776 20.440 1.00 79.94 173 THR A N 1
ATOM 1367 C CA . THR A 1 173 ? -3.651 13.683 21.465 1.00 79.94 173 THR A CA 1
ATOM 1368 C C . THR A 1 173 ? -4.691 12.993 22.350 1.00 79.94 173 THR A C 1
ATOM 1370 O O . THR A 1 173 ? -5.394 12.067 21.935 1.00 79.94 173 THR A O 1
ATOM 1373 N N . GLN A 1 174 ? -4.771 13.443 23.606 1.00 69.12 174 GLN A N 1
ATOM 1374 C CA . GLN A 1 174 ? -5.783 12.990 24.561 1.00 69.12 174 GLN A CA 1
ATOM 1375 C C . GLN A 1 174 ? -7.197 13.391 24.110 1.00 69.12 174 GLN A C 1
ATOM 1377 O O . GLN A 1 174 ? -7.380 14.335 23.333 1.00 69.12 174 GLN A O 1
ATOM 1382 N N . VAL A 1 175 ? -8.198 12.670 24.625 1.00 61.91 175 VAL A N 1
ATOM 1383 C CA . VAL A 1 175 ? -9.623 12.940 24.379 1.00 61.91 175 VAL A CA 1
ATOM 1384 C C . VAL A 1 175 ? -9.925 14.416 24.668 1.00 61.91 175 VAL A C 1
ATOM 1386 O O . VAL A 1 175 ? -9.517 14.940 25.699 1.00 61.91 175 VAL A O 1
ATOM 1389 N N . GLY A 1 176 ? -10.605 15.093 23.738 1.00 61.09 176 GLY A N 1
ATOM 1390 C CA . GLY A 1 176 ? -11.013 16.496 23.882 1.00 61.09 176 GLY A CA 1
ATOM 1391 C C . GLY A 1 176 ? -10.093 17.541 23.236 1.00 61.09 176 GLY A C 1
ATOM 1392 O O . GLY A 1 176 ? -10.538 18.662 23.024 1.00 61.09 176 GLY A O 1
ATOM 1393 N N . LYS A 1 177 ? -8.859 17.204 22.823 1.00 68.12 177 LYS A N 1
ATOM 1394 C CA . LYS A 1 177 ? -7.945 18.171 22.162 1.00 68.12 177 LYS A CA 1
ATOM 1395 C C . LYS A 1 177 ? -8.173 18.378 20.654 1.00 68.12 177 LYS A C 1
ATOM 1397 O O . LYS A 1 177 ? -7.403 19.088 20.016 1.00 68.12 177 LYS A O 1
ATOM 1402 N N . GLY A 1 178 ? -9.246 17.811 20.104 1.00 76.81 178 GLY A N 1
ATOM 1403 C CA . GLY A 1 178 ? -9.652 17.990 18.707 1.00 76.81 178 GLY A CA 1
ATOM 1404 C C . GLY A 1 178 ? -8.733 17.306 17.686 1.00 76.81 178 GLY A C 1
ATOM 1405 O O . GLY A 1 178 ? -7.574 16.989 17.950 1.00 76.81 178 GLY A O 1
ATOM 1406 N N . PHE A 1 179 ? -9.278 17.044 16.500 1.00 87.00 179 PHE A N 1
ATOM 1407 C CA . PHE A 1 179 ? -8.497 16.617 15.336 1.00 87.00 179 PHE A CA 1
ATOM 1408 C C . PHE A 1 179 ? -7.864 17.856 14.667 1.00 87.00 179 PHE A C 1
ATOM 1410 O O . PHE A 1 179 ? -8.460 18.933 14.759 1.00 87.00 179 PHE A O 1
ATOM 1417 N N . PRO A 1 180 ? -6.713 17.739 13.972 1.00 87.56 180 PRO A N 1
ATOM 1418 C CA . PRO A 1 180 ? -6.137 18.828 13.188 1.00 87.56 180 PRO A CA 1
ATOM 1419 C C . PRO A 1 180 ? -7.153 19.560 12.306 1.00 87.56 180 PRO A C 1
ATOM 1421 O O . PRO A 1 180 ? -8.123 18.975 11.813 1.00 87.56 180 PRO A O 1
ATOM 1424 N N . SER A 1 181 ? -6.921 20.855 12.082 1.00 92.75 181 SER A N 1
ATOM 1425 C CA . SER A 1 181 ? -7.791 21.653 11.220 1.00 92.75 181 SER A CA 1
ATOM 1426 C C . SER A 1 181 ? -7.847 21.070 9.801 1.00 92.75 181 SER A C 1
ATOM 1428 O O . SER A 1 181 ? -6.928 20.386 9.330 1.00 92.75 181 SER A O 1
ATOM 1430 N N . ARG A 1 182 ? -8.940 21.363 9.085 1.00 93.62 182 ARG A N 1
ATOM 1431 C CA . ARG A 1 182 ? -9.091 20.945 7.682 1.00 93.62 182 ARG A CA 1
ATOM 1432 C C . ARG A 1 182 ? -7.953 21.482 6.815 1.00 93.62 182 ARG A C 1
ATOM 1434 O O . ARG A 1 182 ? -7.438 20.738 5.990 1.00 93.62 182 ARG A O 1
ATOM 1441 N N . SER A 1 183 ? -7.529 22.727 7.044 1.00 94.00 183 SER A N 1
ATOM 1442 C CA . SER A 1 183 ? -6.418 23.350 6.319 1.00 94.00 183 SER A CA 1
ATOM 1443 C C . SER A 1 183 ? -5.087 22.645 6.578 1.00 94.00 183 SER A C 1
ATOM 1445 O O . SER A 1 183 ? -4.378 22.356 5.621 1.00 94.00 183 SER A O 1
ATOM 1447 N N . ALA A 1 184 ? -4.776 22.286 7.828 1.00 93.00 184 ALA A N 1
ATOM 1448 C CA . ALA A 1 184 ? -3.553 21.549 8.152 1.00 93.00 184 ALA A CA 1
ATOM 1449 C C . ALA A 1 184 ? -3.534 20.162 7.491 1.00 93.00 184 ALA A C 1
ATOM 1451 O O . ALA A 1 184 ? -2.532 19.753 6.911 1.00 93.00 184 ALA A O 1
ATOM 1452 N N . THR A 1 185 ? -4.664 19.453 7.526 1.00 94.38 185 THR A N 1
ATOM 1453 C CA . THR A 1 185 ? -4.778 18.124 6.907 1.00 94.38 185 THR A CA 1
ATOM 1454 C C . THR A 1 185 ? -4.683 18.205 5.377 1.00 94.38 185 THR A C 1
ATOM 1456 O O . THR A 1 185 ? -4.027 17.376 4.748 1.00 94.38 185 THR A O 1
ATOM 1459 N N . LEU A 1 186 ? -5.297 19.227 4.771 1.00 95.25 186 LEU A N 1
ATOM 1460 C CA . LEU A 1 186 ? -5.241 19.461 3.328 1.00 95.25 186 LEU A CA 1
ATOM 1461 C C . LEU A 1 186 ? -3.841 19.876 2.864 1.00 95.25 186 LEU A C 1
ATOM 1463 O O . LEU A 1 186 ? -3.405 19.430 1.808 1.00 95.25 186 LEU A O 1
ATOM 1467 N N . PHE A 1 187 ? -3.126 20.676 3.658 1.00 96.12 187 PHE A N 1
ATOM 1468 C CA . PHE A 1 187 ? -1.738 21.038 3.381 1.00 96.12 187 PHE A CA 1
ATOM 1469 C C . PHE A 1 187 ? -0.867 19.787 3.233 1.00 96.12 187 PHE A C 1
ATOM 1471 O O . PHE A 1 187 ? -0.211 19.629 2.210 1.00 96.12 187 PHE A O 1
ATOM 1478 N N . VAL A 1 188 ? -0.954 18.841 4.178 1.00 94.69 188 VAL A N 1
ATOM 1479 C CA . VAL A 1 188 ? -0.218 17.566 4.092 1.00 94.69 188 VAL A CA 1
ATOM 1480 C C . VAL A 1 188 ? -0.592 16.782 2.831 1.00 94.69 188 VAL A C 1
ATOM 1482 O O . VAL A 1 188 ? 0.294 16.280 2.140 1.00 94.69 188 VAL A O 1
ATOM 1485 N N . ALA A 1 189 ? -1.884 16.705 2.491 1.00 93.75 189 ALA A N 1
ATOM 1486 C CA . ALA A 1 189 ? -2.334 16.028 1.274 1.00 93.75 189 ALA A CA 1
ATOM 1487 C C . ALA A 1 189 ? -1.714 16.644 0.005 1.00 93.75 189 ALA A C 1
ATOM 1489 O O . ALA A 1 189 ? -1.214 15.915 -0.850 1.00 93.75 189 ALA A O 1
ATOM 1490 N N . ILE A 1 190 ? -1.710 17.977 -0.097 1.00 93.38 190 ILE A N 1
ATOM 1491 C CA . ILE A 1 190 ? -1.137 18.710 -1.235 1.00 93.38 190 ILE A CA 1
ATOM 1492 C C . ILE A 1 190 ? 0.381 18.529 -1.292 1.00 93.38 190 ILE A C 1
ATOM 1494 O O . ILE A 1 190 ? 0.913 18.289 -2.371 1.00 93.38 190 ILE A O 1
ATOM 1498 N N . THR A 1 191 ? 1.083 18.593 -0.159 1.00 94.44 191 THR A N 1
ATOM 1499 C CA . THR A 1 191 ? 2.538 18.389 -0.110 1.00 94.44 191 THR A CA 1
ATOM 1500 C C . THR A 1 191 ? 2.927 16.994 -0.598 1.00 94.44 191 THR A C 1
ATOM 1502 O O . THR A 1 191 ? 3.811 16.865 -1.442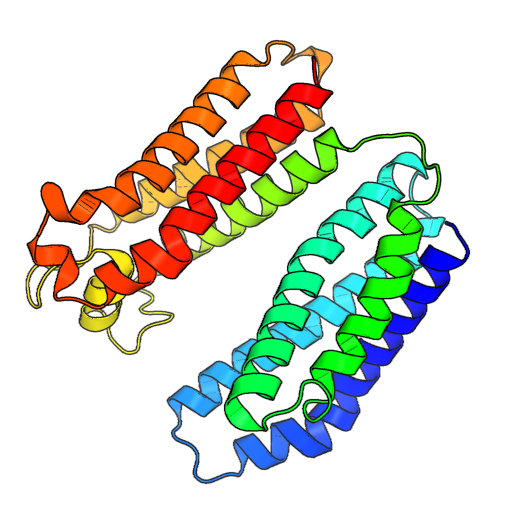 1.00 94.44 191 THR A O 1
ATOM 1505 N N . LEU A 1 192 ? 2.244 15.948 -0.124 1.00 92.94 192 LEU A N 1
ATOM 1506 C CA . LEU A 1 192 ? 2.513 14.569 -0.543 1.00 92.94 192 LEU A CA 1
ATOM 1507 C C . LEU A 1 192 ? 2.182 14.342 -2.023 1.00 92.94 192 LEU A C 1
ATOM 1509 O O . LEU A 1 192 ? 2.947 13.684 -2.729 1.00 92.94 192 LEU A O 1
ATOM 1513 N N . LEU A 1 193 ? 1.086 14.930 -2.514 1.00 89.88 193 LEU A N 1
ATOM 1514 C CA . LEU A 1 193 ? 0.770 14.934 -3.942 1.00 89.88 193 LEU A CA 1
ATOM 1515 C C . LEU A 1 193 ? 1.858 15.656 -4.750 1.00 89.88 193 LEU A C 1
ATOM 1517 O O . LEU A 1 193 ? 2.264 15.164 -5.797 1.00 89.88 193 LEU A O 1
ATOM 1521 N N . GLY A 1 194 ? 2.364 16.783 -4.248 1.00 88.88 194 GLY A N 1
ATOM 1522 C CA . GLY A 1 194 ? 3.471 17.524 -4.845 1.00 88.88 194 GLY A CA 1
ATOM 1523 C C . GLY A 1 194 ? 4.736 16.678 -4.974 1.00 88.88 194 GLY A C 1
ATOM 1524 O O . GLY A 1 194 ? 5.340 16.664 -6.042 1.00 88.88 194 GLY A O 1
ATOM 1525 N N . PHE A 1 195 ? 5.096 15.904 -3.944 1.00 92.25 195 PHE A N 1
ATOM 1526 C CA . PHE A 1 195 ? 6.217 14.961 -4.027 1.00 92.25 195 PHE A CA 1
ATOM 1527 C C . PHE A 1 195 ? 5.979 13.861 -5.062 1.00 92.25 195 PHE A C 1
ATOM 1529 O O . PHE A 1 195 ? 6.874 13.573 -5.852 1.00 92.25 195 PHE A O 1
ATOM 1536 N N . ALA A 1 196 ? 4.779 13.277 -5.114 1.00 83.88 196 ALA A N 1
ATOM 1537 C CA . ALA A 1 196 ? 4.444 12.284 -6.132 1.00 83.88 196 ALA A CA 1
ATOM 1538 C C . ALA A 1 196 ? 4.568 12.862 -7.555 1.00 83.88 196 ALA A C 1
ATOM 1540 O O . ALA A 1 196 ? 5.218 12.262 -8.409 1.00 83.88 196 ALA A O 1
ATOM 1541 N N . VAL A 1 197 ? 4.001 14.048 -7.798 1.00 82.75 197 VAL A N 1
ATOM 1542 C CA . VAL A 1 197 ? 4.089 14.745 -9.092 1.00 82.75 197 VAL A CA 1
ATOM 1543 C C . VAL A 1 197 ? 5.538 15.080 -9.438 1.00 82.75 197 VAL A C 1
ATOM 1545 O O . VAL A 1 197 ? 5.952 14.848 -10.570 1.00 82.75 197 VAL A O 1
ATOM 1548 N N . TRP A 1 198 ? 6.326 15.566 -8.477 1.00 87.19 198 TRP A N 1
ATOM 1549 C CA . TRP A 1 198 ? 7.748 15.851 -8.674 1.00 87.19 198 TRP A CA 1
ATOM 1550 C C . TRP A 1 198 ? 8.525 14.613 -9.132 1.00 87.19 198 TRP A C 1
ATOM 1552 O O . TRP A 1 198 ? 9.233 14.667 -10.135 1.00 87.19 198 TRP A O 1
ATOM 1562 N N . L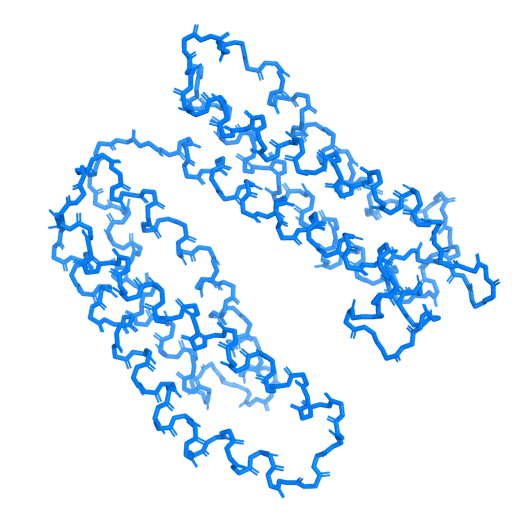EU A 1 199 ? 8.339 13.475 -8.455 1.00 85.25 199 LEU A N 1
ATOM 1563 C CA . LEU A 1 199 ? 8.984 12.218 -8.836 1.00 85.25 199 LEU A CA 1
ATOM 1564 C C . LEU A 1 199 ? 8.541 11.741 -10.230 1.00 85.25 199 LEU A C 1
ATOM 1566 O O . LEU A 1 199 ? 9.379 11.292 -11.009 1.00 85.25 199 LEU A O 1
ATOM 1570 N N . ILE A 1 200 ? 7.259 11.890 -10.584 1.00 81.38 200 ILE A N 1
ATOM 1571 C CA . ILE A 1 200 ? 6.755 11.579 -11.935 1.00 81.38 200 ILE A CA 1
ATOM 1572 C C . ILE A 1 200 ? 7.435 12.463 -12.988 1.00 81.38 200 ILE A C 1
ATOM 1574 O O . ILE A 1 200 ? 7.884 11.960 -14.018 1.00 81.38 200 ILE A O 1
ATOM 1578 N N . LEU A 1 201 ? 7.522 13.775 -12.743 1.00 81.94 201 LEU A N 1
ATOM 1579 C CA . LEU A 1 201 ? 8.175 14.712 -13.659 1.00 81.94 201 LEU A CA 1
ATOM 1580 C C . LEU A 1 201 ? 9.657 14.386 -13.825 1.00 81.94 201 LEU A C 1
ATOM 1582 O O . LEU A 1 201 ? 10.160 14.431 -14.944 1.00 81.94 201 LEU A O 1
ATOM 1586 N N . ARG A 1 202 ? 10.336 13.997 -12.745 1.00 83.75 202 ARG A N 1
ATOM 1587 C CA . ARG A 1 202 ? 11.737 13.580 -12.795 1.00 83.75 202 ARG A CA 1
ATOM 1588 C C . ARG A 1 202 ? 11.942 12.344 -13.665 1.00 83.75 202 ARG A C 1
ATOM 1590 O O . ARG A 1 202 ? 12.830 12.348 -14.511 1.00 83.75 202 ARG A O 1
ATOM 1597 N N . LEU A 1 203 ? 11.109 11.320 -13.489 1.00 79.88 203 LEU A N 1
ATOM 1598 C CA . LEU A 1 203 ? 11.164 10.108 -14.311 1.00 79.88 203 LEU A CA 1
ATOM 1599 C C . LEU A 1 203 ? 10.857 10.404 -15.786 1.00 79.88 203 LEU A C 1
ATOM 1601 O O . LEU A 1 203 ? 11.468 9.826 -16.677 1.00 79.88 203 LEU A O 1
ATOM 1605 N N . ARG A 1 204 ? 9.933 11.333 -16.058 1.00 77.31 204 ARG A N 1
ATOM 1606 C CA . ARG A 1 204 ? 9.516 11.674 -17.426 1.00 77.31 204 ARG A CA 1
ATOM 1607 C C . ARG A 1 204 ? 10.473 12.624 -18.150 1.00 77.31 204 ARG A C 1
ATOM 1609 O O . ARG A 1 204 ? 10.548 12.583 -19.376 1.00 77.31 204 ARG A O 1
ATOM 1616 N N . TYR A 1 205 ? 11.180 13.480 -17.416 1.00 79.25 205 TYR A N 1
ATOM 1617 C CA . TYR A 1 205 ? 12.057 14.517 -17.965 1.00 79.25 205 TYR A CA 1
ATOM 1618 C C . TYR A 1 205 ? 13.452 14.513 -17.306 1.00 79.25 205 TYR A C 1
ATOM 1620 O O . TYR A 1 205 ? 13.881 15.535 -16.760 1.00 79.25 205 TYR A O 1
ATOM 1628 N N . PRO A 1 206 ? 14.210 13.402 -17.390 1.00 72.69 206 PRO A N 1
ATOM 1629 C CA . PRO A 1 206 ? 15.485 13.244 -16.678 1.00 72.69 206 PRO A CA 1
ATOM 1630 C C . PRO A 1 206 ? 16.558 14.259 -17.107 1.00 72.69 206 PRO A C 1
ATOM 1632 O O . PRO A 1 206 ? 17.439 14.612 -16.331 1.00 72.69 206 PRO A O 1
ATOM 1635 N N . LEU A 1 207 ? 16.470 14.792 -18.332 1.00 73.00 207 LEU A N 1
ATOM 1636 C CA . LEU A 1 207 ? 17.415 15.792 -18.839 1.00 73.00 207 LEU A CA 1
ATOM 1637 C C . LEU A 1 207 ? 17.200 17.200 -18.261 1.00 73.00 207 LEU A C 1
ATOM 1639 O O . LEU A 1 207 ? 18.124 18.010 -18.319 1.00 73.00 207 LEU A O 1
ATOM 1643 N N . LEU A 1 208 ? 16.011 17.496 -17.722 1.00 73.06 208 LEU A N 1
ATOM 1644 C CA . LEU A 1 208 ? 15.686 18.795 -17.118 1.00 73.06 208 LEU A CA 1
ATOM 1645 C C . LEU A 1 208 ? 15.981 18.828 -15.612 1.00 73.06 208 LEU A C 1
ATOM 1647 O O . LEU A 1 208 ? 16.224 19.898 -15.062 1.00 73.06 208 LEU A O 1
ATOM 1651 N N . ILE A 1 209 ? 15.973 17.667 -14.952 1.00 70.88 209 ILE A N 1
ATOM 1652 C CA . ILE A 1 209 ? 16.154 17.521 -13.502 1.00 70.88 209 ILE A CA 1
ATOM 1653 C C . ILE A 1 209 ? 17.304 16.535 -13.270 1.00 70.88 209 ILE A C 1
ATOM 1655 O O . ILE A 1 209 ? 17.094 15.352 -13.007 1.00 70.88 209 ILE A O 1
ATOM 1659 N N . LYS A 1 210 ? 18.532 17.033 -13.443 1.00 69.69 210 LYS A N 1
ATOM 1660 C CA . LYS A 1 210 ? 19.752 16.209 -13.400 1.00 69.69 210 LYS A CA 1
ATOM 1661 C C . LYS A 1 210 ? 20.294 16.003 -11.992 1.00 69.69 210 LYS A C 1
ATOM 1663 O O . LYS A 1 210 ? 20.817 14.942 -11.679 1.00 69.69 210 LYS A O 1
ATOM 1668 N N . GLU A 1 211 ? 20.163 17.011 -11.140 1.00 77.94 211 GLU A N 1
ATOM 1669 C CA . GLU A 1 211 ? 20.779 16.984 -9.818 1.00 77.94 211 GLU A CA 1
ATOM 1670 C C . GLU A 1 211 ? 20.065 15.995 -8.875 1.00 77.94 211 GLU A C 1
ATOM 1672 O O . GLU A 1 211 ? 18.836 15.938 -8.870 1.00 77.94 211 GLU A O 1
ATOM 1677 N N . PRO A 1 212 ? 20.785 15.191 -8.071 1.00 77.88 212 PRO A N 1
ATOM 1678 C CA . PRO A 1 212 ? 20.188 14.234 -7.128 1.00 77.88 212 PRO A CA 1
ATOM 1679 C C . PRO A 1 212 ? 19.875 14.826 -5.742 1.00 77.88 212 PRO A C 1
ATOM 1681 O O . PRO A 1 212 ? 19.264 14.156 -4.907 1.00 77.88 212 PRO A O 1
ATOM 1684 N N . TRP A 1 213 ? 20.303 16.063 -5.466 1.00 80.69 213 TRP A N 1
ATOM 1685 C CA . TRP A 1 213 ? 20.234 16.684 -4.134 1.00 80.69 213 TRP A CA 1
ATOM 1686 C C . TRP A 1 213 ? 18.812 16.827 -3.583 1.00 80.69 213 TRP A C 1
ATOM 1688 O O . TRP A 1 213 ? 18.601 16.728 -2.377 1.00 80.69 213 TRP A O 1
ATOM 1698 N N . ASP A 1 214 ? 17.830 17.015 -4.456 1.00 84.06 214 ASP A N 1
ATOM 1699 C CA . ASP A 1 214 ? 16.401 17.022 -4.143 1.00 84.06 214 ASP A CA 1
ATOM 1700 C C . ASP A 1 214 ? 15.913 15.664 -3.606 1.00 84.06 214 ASP A C 1
ATOM 1702 O O . ASP A 1 214 ? 15.189 15.630 -2.609 1.00 84.06 214 ASP A O 1
ATOM 1706 N N . LEU A 1 215 ? 16.344 14.540 -4.196 1.00 88.56 215 LEU A N 1
ATOM 1707 C CA . LEU A 1 215 ? 16.008 13.202 -3.693 1.00 88.56 215 LEU A CA 1
ATOM 1708 C C . LEU A 1 215 ? 16.730 12.904 -2.386 1.00 88.56 215 LEU A C 1
ATOM 1710 O O . LEU A 1 215 ? 16.127 12.320 -1.489 1.00 88.56 215 LEU A O 1
ATOM 1714 N N . PHE A 1 216 ? 17.984 13.336 -2.243 1.00 89.12 216 PHE A N 1
ATOM 1715 C CA . PHE A 1 216 ? 18.701 13.202 -0.975 1.00 89.12 216 PHE A CA 1
ATOM 1716 C C . PHE A 1 216 ? 18.038 14.010 0.139 1.00 89.12 216 PHE A C 1
ATOM 1718 O O . PHE A 1 216 ? 17.835 13.484 1.232 1.00 89.12 216 PHE A O 1
ATOM 1725 N N . GLY A 1 217 ? 17.629 15.250 -0.141 1.00 90.12 217 GLY A N 1
ATOM 1726 C CA . GLY A 1 217 ? 16.880 16.079 0.800 1.00 90.12 217 GLY A CA 1
ATOM 1727 C C . GLY A 1 217 ? 15.548 15.440 1.191 1.00 90.12 217 GLY A C 1
ATOM 1728 O O . GLY A 1 217 ? 15.220 15.359 2.375 1.00 90.12 217 GLY A O 1
ATOM 1729 N N . LEU A 1 218 ? 14.806 14.910 0.216 1.00 92.25 218 LEU A N 1
ATOM 1730 C CA . LEU A 1 218 ? 13.539 14.232 0.475 1.00 92.25 218 LEU A CA 1
ATOM 1731 C C . LEU A 1 218 ? 13.731 12.943 1.292 1.00 92.25 218 LEU A C 1
ATOM 1733 O O . LEU A 1 218 ? 13.026 12.736 2.281 1.00 92.25 218 LEU A O 1
ATOM 1737 N N . ALA A 1 219 ? 14.707 12.105 0.933 1.00 93.69 219 ALA A N 1
ATOM 1738 C CA . ALA A 1 219 ? 15.057 10.906 1.690 1.00 93.69 219 ALA A CA 1
ATOM 1739 C C . ALA A 1 219 ? 15.458 11.255 3.130 1.00 93.69 219 ALA A C 1
ATOM 1741 O O . ALA A 1 219 ? 15.007 10.597 4.068 1.00 93.69 219 ALA A O 1
ATOM 1742 N N . LEU A 1 220 ? 16.237 12.325 3.320 1.00 94.38 220 LEU A N 1
ATOM 1743 C CA . LEU A 1 220 ? 16.651 12.802 4.636 1.00 94.38 220 LEU A CA 1
ATOM 1744 C C . LEU A 1 220 ? 15.456 13.240 5.493 1.00 94.38 220 LEU A C 1
ATOM 1746 O O . LEU A 1 220 ? 15.386 12.855 6.657 1.00 94.38 220 LEU A O 1
ATOM 1750 N N . ILE A 1 221 ? 14.490 13.980 4.937 1.00 94.38 221 ILE A N 1
ATOM 1751 C CA . ILE A 1 221 ? 13.269 14.389 5.658 1.00 94.38 221 ILE A CA 1
ATOM 1752 C C . ILE A 1 221 ? 12.530 13.162 6.211 1.00 94.38 221 ILE A C 1
ATOM 1754 O O . ILE A 1 221 ? 12.172 13.122 7.393 1.00 94.38 221 ILE A O 1
ATOM 1758 N N . PHE A 1 222 ? 12.327 12.139 5.378 1.00 94.94 222 PHE A N 1
ATOM 1759 C CA . PHE A 1 222 ? 11.632 10.920 5.792 1.00 94.94 222 PHE A CA 1
ATOM 1760 C C . PHE A 1 222 ? 12.463 10.060 6.747 1.00 94.94 222 PHE A C 1
ATOM 1762 O O . PHE A 1 222 ? 11.902 9.506 7.695 1.00 94.94 222 PHE A O 1
ATOM 1769 N N . ALA A 1 223 ? 13.786 10.008 6.578 1.00 95.81 223 ALA A N 1
ATOM 1770 C CA . ALA A 1 223 ? 14.681 9.335 7.513 1.00 95.81 223 ALA A CA 1
ATOM 1771 C C . ALA A 1 223 ? 14.618 9.993 8.898 1.00 95.81 223 ALA A C 1
ATOM 1773 O O . ALA A 1 223 ? 14.383 9.308 9.892 1.00 95.81 223 ALA A O 1
ATOM 1774 N N . LEU A 1 224 ? 14.732 11.324 8.968 1.00 95.00 224 LEU A N 1
ATOM 1775 C CA . LEU A 1 224 ? 14.628 12.080 10.217 1.00 95.00 224 LEU A CA 1
ATOM 1776 C C . LEU A 1 224 ? 13.271 11.866 10.891 1.00 95.00 224 LEU A C 1
ATOM 1778 O O . LEU A 1 224 ? 13.222 11.622 12.097 1.00 95.00 224 LEU A O 1
ATOM 1782 N N . ARG A 1 225 ? 12.164 11.882 10.134 1.00 94.25 225 ARG A N 1
ATOM 1783 C CA . ARG A 1 225 ? 10.838 11.593 10.700 1.00 94.25 225 ARG A CA 1
ATOM 1784 C C . ARG A 1 225 ? 10.716 10.151 11.193 1.00 94.25 225 ARG A C 1
ATOM 1786 O O . ARG A 1 225 ? 10.126 9.929 12.253 1.00 94.25 225 ARG A O 1
ATOM 1793 N N . GLY A 1 226 ? 11.240 9.193 10.435 1.00 93.06 226 GLY A N 1
ATOM 1794 C CA . GLY A 1 226 ? 11.203 7.772 10.761 1.00 93.06 226 GLY A CA 1
ATOM 1795 C C . GLY A 1 226 ? 11.999 7.453 12.021 1.00 93.06 226 GLY A C 1
ATOM 1796 O O . GLY A 1 226 ? 11.437 6.954 12.994 1.00 93.06 226 GLY A O 1
ATOM 1797 N N . PHE A 1 227 ? 13.280 7.824 12.057 1.00 94.19 227 PHE A N 1
ATOM 1798 C CA . PHE A 1 227 ? 14.120 7.632 13.239 1.00 94.19 227 PHE A CA 1
ATOM 1799 C C . PHE A 1 227 ? 13.626 8.456 14.430 1.00 94.19 227 PHE A C 1
ATOM 1801 O O . PHE A 1 227 ? 13.463 7.912 15.521 1.00 94.19 227 PHE A O 1
ATOM 1808 N N . GLY A 1 228 ? 13.287 9.731 14.221 1.00 91.00 228 GLY A N 1
ATOM 1809 C CA . GLY A 1 228 ? 12.760 10.608 15.267 1.00 91.00 228 GLY A CA 1
ATOM 1810 C C . GLY A 1 228 ? 11.486 10.072 15.924 1.00 91.00 228 GLY A C 1
ATOM 1811 O O . GLY A 1 228 ? 11.304 10.234 17.127 1.00 91.00 228 GLY A O 1
ATOM 1812 N N . GLY A 1 229 ? 10.640 9.347 15.186 1.00 88.69 229 GLY A N 1
ATOM 1813 C CA . GLY A 1 229 ? 9.430 8.734 15.736 1.00 88.69 229 GLY A CA 1
ATOM 1814 C C . GLY A 1 229 ? 9.690 7.651 16.791 1.00 88.69 229 GLY A C 1
ATOM 1815 O O . GLY A 1 229 ? 8.870 7.461 17.689 1.00 88.69 229 GLY A O 1
ATOM 1816 N N . PHE A 1 230 ? 10.841 6.970 16.755 1.00 89.50 230 PHE A N 1
ATOM 1817 C CA . PHE A 1 230 ? 11.224 6.032 17.820 1.00 89.50 230 PHE A CA 1
ATOM 1818 C C . PHE A 1 230 ? 11.632 6.741 19.112 1.00 89.50 230 PHE A C 1
ATOM 1820 O O . PHE A 1 230 ? 11.483 6.164 20.187 1.00 89.50 230 PHE A O 1
ATOM 1827 N N . PHE A 1 231 ? 12.076 7.995 19.017 1.00 91.44 231 PHE A N 1
ATOM 1828 C CA . PHE A 1 231 ? 12.472 8.832 20.151 1.00 91.44 231 PHE A CA 1
ATOM 1829 C C . PHE A 1 231 ? 11.407 9.867 20.538 1.00 91.44 231 PHE A C 1
ATOM 1831 O O . PHE A 1 231 ? 11.579 10.595 21.512 1.00 91.44 231 PHE A O 1
ATOM 1838 N N . GLU A 1 232 ? 10.279 9.921 19.824 1.00 85.25 232 GLU A N 1
ATOM 1839 C CA . GLU A 1 232 ? 9.227 10.922 20.034 1.00 85.25 232 GLU A CA 1
ATOM 1840 C C . GLU A 1 232 ? 8.694 10.917 21.472 1.00 85.25 232 GLU A C 1
ATOM 1842 O O . GLU A 1 232 ? 8.295 11.956 21.993 1.00 85.25 232 GLU A O 1
ATOM 1847 N N . PHE A 1 233 ? 8.755 9.775 22.156 1.00 82.88 233 PHE A N 1
ATOM 1848 C CA . PHE A 1 233 ? 8.321 9.665 23.541 1.00 82.88 233 PHE A CA 1
ATOM 1849 C C . PHE A 1 233 ? 9.128 10.496 24.541 1.00 82.88 233 PHE A C 1
ATOM 1851 O O . PHE A 1 233 ? 8.577 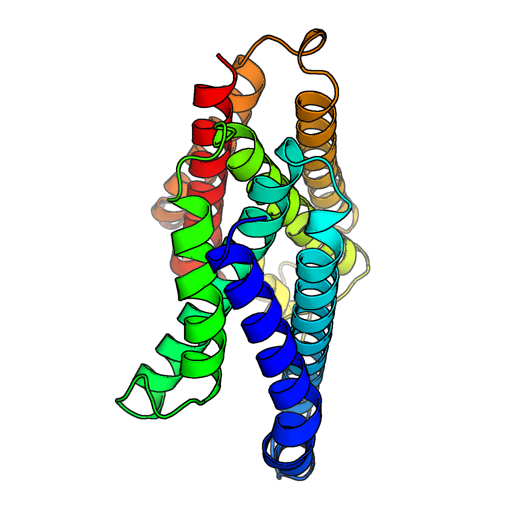10.873 25.570 1.00 82.88 233 PHE A O 1
ATOM 1858 N N . TRP A 1 234 ? 10.394 10.803 24.248 1.00 85.31 234 TRP A N 1
ATOM 1859 C CA . TRP A 1 234 ? 11.207 11.685 25.086 1.00 85.31 234 TRP A CA 1
ATOM 1860 C C . TRP A 1 234 ? 10.714 13.135 25.014 1.00 85.31 234 TRP A C 1
ATOM 1862 O O . TRP A 1 234 ? 10.795 13.870 25.991 1.00 85.31 234 TRP A O 1
ATOM 1872 N N . ILE A 1 235 ? 10.172 13.534 23.861 1.00 84.38 235 ILE A N 1
ATOM 1873 C CA . ILE A 1 235 ? 9.721 14.904 23.578 1.00 84.38 235 ILE A CA 1
ATOM 1874 C C . ILE A 1 235 ? 8.235 15.066 23.920 1.00 84.38 235 ILE A C 1
ATOM 1876 O O . ILE A 1 235 ? 7.797 16.107 24.407 1.00 84.38 235 ILE A O 1
ATOM 1880 N N . ARG A 1 236 ? 7.433 14.028 23.663 1.00 82.88 236 ARG A N 1
ATOM 1881 C CA . ARG A 1 236 ? 5.984 14.006 23.884 1.00 82.88 236 ARG A CA 1
ATOM 1882 C C . ARG A 1 236 ? 5.554 12.748 24.647 1.00 82.88 236 ARG A C 1
ATOM 1884 O O . ARG A 1 236 ? 4.884 11.891 24.065 1.00 82.88 236 ARG A O 1
ATOM 1891 N N . PRO A 1 237 ? 5.847 12.641 25.957 1.00 80.81 237 PRO A N 1
ATOM 1892 C CA . PRO A 1 237 ? 5.509 11.453 26.750 1.00 80.81 237 PRO A CA 1
ATOM 1893 C C . PRO A 1 237 ? 4.015 11.095 26.722 1.00 80.81 237 PRO A C 1
ATOM 1895 O O . PRO A 1 237 ? 3.641 9.924 26.719 1.00 80.81 237 PRO A O 1
ATOM 1898 N N . SER A 1 238 ? 3.142 12.102 26.609 1.00 78.75 238 SER A N 1
ATOM 1899 C CA . SER A 1 238 ? 1.682 11.941 26.544 1.00 78.75 238 SER A CA 1
ATOM 1900 C C . SER A 1 238 ? 1.179 11.140 25.336 1.00 78.75 238 SER A C 1
ATOM 1902 O O . SER A 1 238 ? 0.049 10.660 25.356 1.00 78.75 238 SER A O 1
ATOM 1904 N N . THR A 1 239 ? 2.002 10.966 24.300 1.00 78.56 239 THR A N 1
ATOM 1905 C CA . THR A 1 239 ? 1.659 10.178 23.106 1.00 78.56 239 THR A CA 1
ATOM 1906 C C . THR A 1 239 ? 1.807 8.668 23.317 1.00 78.56 239 THR A C 1
ATOM 1908 O O . THR A 1 239 ? 1.206 7.890 22.575 1.00 78.56 239 THR A O 1
ATOM 1911 N N . GLN A 1 240 ? 2.560 8.229 24.336 1.00 71.88 240 GLN A N 1
ATOM 1912 C CA . GLN A 1 240 ? 2.753 6.803 24.630 1.00 71.88 240 GLN A CA 1
ATOM 1913 C C . GLN A 1 240 ? 1.517 6.139 25.237 1.00 71.88 240 GLN A C 1
ATOM 1915 O O . GLN A 1 240 ? 1.320 4.939 25.059 1.00 71.88 240 GLN A O 1
ATOM 1920 N N . THR A 1 241 ? 0.697 6.906 25.955 1.00 69.75 241 THR A N 1
ATOM 1921 C CA . THR A 1 241 ? -0.474 6.391 26.680 1.00 69.75 241 THR A CA 1
ATOM 1922 C C . THR A 1 241 ? -1.709 6.241 25.792 1.00 69.75 241 THR A C 1
ATOM 1924 O O . THR A 1 241 ? -2.738 5.734 26.233 1.00 69.75 241 THR A O 1
ATOM 1927 N N . VAL A 1 242 ? -1.613 6.650 24.524 1.00 82.12 242 VAL A N 1
ATOM 1928 C CA . VAL A 1 242 ? -2.675 6.545 23.521 1.00 82.12 242 VAL A CA 1
ATOM 1929 C C . VAL A 1 242 ? -2.239 5.657 22.356 1.00 82.12 242 VAL A C 1
ATOM 1931 O O . VAL A 1 242 ? -1.054 5.403 22.145 1.00 82.12 242 VAL A O 1
ATOM 1934 N N . ALA A 1 243 ? -3.211 5.178 21.574 1.00 86.56 243 ALA A N 1
ATOM 1935 C CA . ALA A 1 243 ? -2.981 4.196 20.511 1.00 86.56 243 ALA A CA 1
ATOM 1936 C C . ALA A 1 243 ? -1.900 4.623 19.494 1.00 86.56 243 ALA A C 1
ATOM 1938 O O . ALA A 1 243 ? -1.157 3.771 19.006 1.00 86.56 243 ALA A O 1
ATOM 1939 N N . TYR A 1 244 ? -1.765 5.924 19.223 1.00 89.94 244 TYR A N 1
ATOM 1940 C CA . TYR A 1 244 ? -0.718 6.491 18.373 1.00 89.94 244 TYR A CA 1
ATOM 1941 C C . TYR A 1 244 ? 0.685 6.011 18.745 1.00 89.94 244 TYR A C 1
ATOM 1943 O O . TYR A 1 244 ? 1.427 5.619 17.856 1.00 89.94 244 TYR A O 1
ATOM 1951 N N . GLY A 1 245 ? 1.060 5.977 20.028 1.00 88.62 245 GLY A N 1
ATOM 1952 C CA . GLY A 1 245 ? 2.419 5.598 20.425 1.00 88.62 245 GLY A CA 1
ATOM 1953 C C . GLY A 1 245 ? 2.794 4.169 20.017 1.00 88.62 245 GLY A C 1
ATOM 1954 O O . GLY A 1 245 ? 3.966 3.880 19.767 1.00 88.62 245 GLY A O 1
ATOM 1955 N N . HIS A 1 246 ? 1.812 3.267 19.929 1.00 89.69 246 HIS A N 1
ATOM 1956 C CA . HIS A 1 246 ? 2.003 1.929 19.373 1.00 89.69 246 HIS A CA 1
ATOM 1957 C C . HIS A 1 246 ? 2.153 1.991 17.847 1.00 89.69 246 HIS A C 1
ATOM 1959 O O . HIS A 1 246 ? 3.189 1.577 17.328 1.00 89.69 246 HIS A O 1
ATOM 1965 N N . TYR A 1 247 ? 1.181 2.579 17.138 1.00 89.12 247 TYR A N 1
ATOM 1966 C CA . TYR A 1 247 ? 1.187 2.662 15.669 1.00 89.12 247 TYR A CA 1
ATOM 1967 C C . TYR A 1 247 ? 2.365 3.460 15.099 1.00 89.12 247 TYR A C 1
ATOM 1969 O O . TYR A 1 247 ? 2.898 3.097 14.056 1.00 89.12 247 TYR A O 1
ATOM 1977 N N . ASN A 1 248 ? 2.842 4.489 15.796 1.00 92.19 248 ASN A N 1
ATOM 1978 C CA . ASN A 1 248 ? 4.025 5.242 15.397 1.00 92.19 248 ASN A CA 1
ATOM 1979 C C . ASN A 1 248 ? 5.256 4.331 15.345 1.00 92.19 248 ASN A C 1
ATOM 1981 O O . ASN A 1 248 ? 5.985 4.349 14.364 1.00 92.19 248 ASN A O 1
ATOM 1985 N N . ARG A 1 249 ? 5.444 3.461 16.345 1.00 91.12 249 ARG A N 1
ATOM 1986 C CA . ARG A 1 249 ? 6.594 2.545 16.410 1.00 91.12 249 ARG A CA 1
ATOM 1987 C C . ARG A 1 249 ? 6.496 1.376 15.434 1.00 91.12 249 ARG A C 1
ATOM 1989 O O . ARG A 1 249 ? 7.511 0.995 14.864 1.00 91.12 249 ARG A O 1
ATOM 1996 N N . VAL A 1 250 ? 5.306 0.801 15.258 1.00 89.75 250 VAL A N 1
ATOM 1997 C CA . VAL A 1 250 ? 5.146 -0.429 14.458 1.00 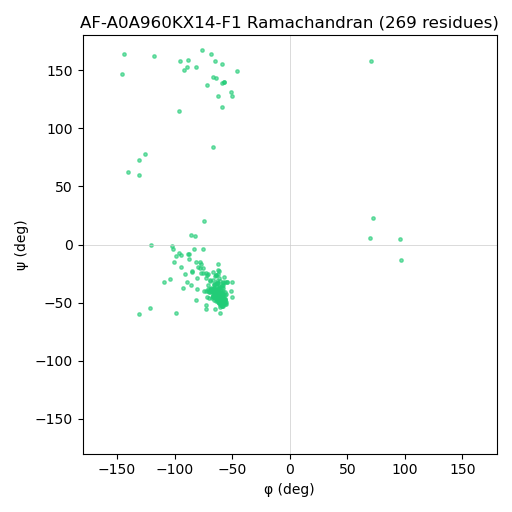89.75 250 VAL A CA 1
ATOM 1998 C C . VAL A 1 250 ? 4.772 -0.176 13.000 1.00 89.75 250 VAL A C 1
ATOM 2000 O O . VAL A 1 250 ? 4.953 -1.066 12.177 1.00 89.75 250 VAL A O 1
ATOM 2003 N N . LEU A 1 251 ? 4.254 1.011 12.670 1.00 87.62 251 LEU A N 1
ATOM 2004 C CA . LEU A 1 251 ? 3.733 1.318 11.338 1.00 87.62 251 LEU A CA 1
ATOM 2005 C C . LEU A 1 251 ? 4.276 2.636 10.777 1.00 87.62 251 LEU A C 1
ATOM 2007 O O . LEU A 1 251 ? 4.917 2.619 9.730 1.00 87.62 251 LEU A O 1
ATOM 2011 N N . TYR A 1 252 ? 4.054 3.775 11.444 1.00 90.75 252 TYR A N 1
ATOM 2012 C CA . TYR A 1 252 ? 4.345 5.084 10.835 1.00 90.75 252 TYR A CA 1
ATOM 2013 C C . TYR A 1 252 ? 5.848 5.352 10.679 1.00 90.75 252 TYR A C 1
ATOM 2015 O O . TYR A 1 252 ? 6.288 5.760 9.604 1.00 90.75 252 TYR A O 1
ATOM 2023 N N . SER A 1 253 ? 6.648 5.091 11.715 1.00 93.81 253 SER A N 1
ATOM 2024 C CA . SER A 1 253 ? 8.104 5.255 11.667 1.00 93.81 253 SER A CA 1
ATOM 2025 C C . SER A 1 253 ? 8.768 4.275 10.693 1.00 93.81 253 SER A C 1
ATOM 2027 O O . SER A 1 253 ? 9.531 4.744 9.845 1.00 93.81 253 SER A O 1
ATOM 2029 N N . PRO A 1 254 ? 8.451 2.959 10.709 1.00 94.69 254 PRO A N 1
ATOM 2030 C CA . PRO A 1 254 ? 8.924 2.034 9.679 1.00 94.69 254 PRO A CA 1
ATOM 2031 C C . PRO A 1 254 ? 8.552 2.457 8.255 1.00 94.69 254 PRO A C 1
ATOM 2033 O O . PRO A 1 254 ? 9.395 2.375 7.368 1.00 94.69 254 PRO A O 1
ATOM 2036 N N . LEU A 1 255 ? 7.334 2.964 8.029 1.00 90.19 255 LEU A N 1
ATOM 2037 C CA . LEU A 1 255 ? 6.911 3.446 6.711 1.00 90.19 255 LEU A CA 1
ATOM 2038 C C . LEU A 1 255 ? 7.736 4.654 6.246 1.00 90.19 255 LEU A C 1
ATOM 2040 O O . LEU A 1 255 ? 8.117 4.718 5.080 1.00 90.19 255 LEU A O 1
ATOM 2044 N N . CYS A 1 256 ? 8.050 5.590 7.145 1.00 95.38 256 CYS A N 1
ATOM 2045 C CA . CYS A 1 256 ? 8.914 6.72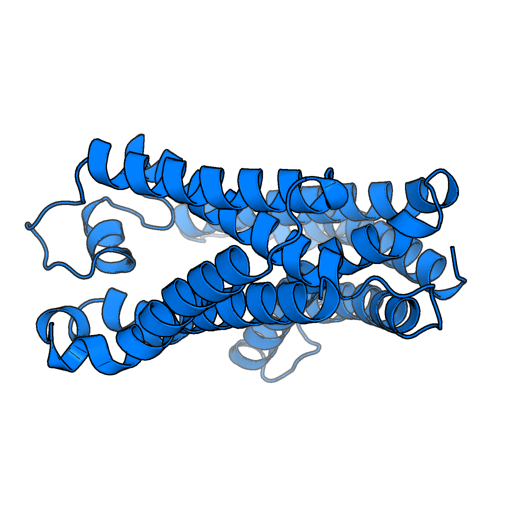7 6.819 1.00 95.38 256 CYS A CA 1
ATOM 2046 C C . CYS A 1 256 ? 10.344 6.275 6.483 1.00 95.38 256 CYS A C 1
ATOM 2048 O O . CYS A 1 256 ? 10.924 6.767 5.520 1.00 95.38 256 CYS A O 1
ATOM 2050 N N . ILE A 1 257 ? 10.896 5.303 7.217 1.00 93.81 257 ILE A N 1
ATOM 2051 C CA . ILE A 1 257 ? 12.209 4.719 6.895 1.00 93.81 257 ILE A CA 1
ATOM 2052 C C . ILE A 1 257 ? 12.162 4.011 5.537 1.00 93.81 257 ILE A C 1
ATOM 2054 O O . ILE A 1 257 ? 13.045 4.228 4.715 1.00 93.81 257 ILE A O 1
ATOM 2058 N N . ALA A 1 258 ? 11.117 3.226 5.264 1.00 90.25 258 ALA A N 1
ATOM 2059 C CA . ALA A 1 258 ? 10.946 2.556 3.979 1.00 90.25 258 ALA A CA 1
ATOM 2060 C C . ALA A 1 258 ? 10.874 3.563 2.821 1.00 90.25 258 ALA A C 1
ATOM 2062 O O . ALA A 1 258 ? 11.570 3.391 1.824 1.00 90.25 258 ALA A O 1
ATOM 2063 N N . LEU A 1 259 ? 10.105 4.647 2.969 1.00 90.81 259 LEU A N 1
ATOM 2064 C CA . LEU A 1 259 ? 10.069 5.747 2.000 1.00 90.81 259 LEU A CA 1
ATOM 2065 C C . LEU A 1 259 ? 11.456 6.360 1.785 1.00 90.81 259 LEU A C 1
ATOM 2067 O O . LEU A 1 259 ? 11.865 6.533 0.640 1.00 90.81 259 LEU A O 1
ATOM 2071 N N . ALA A 1 260 ? 12.206 6.629 2.857 1.00 94.00 260 ALA A N 1
ATOM 2072 C CA . ALA A 1 260 ? 13.571 7.134 2.749 1.00 94.00 260 ALA A CA 1
ATOM 2073 C C . ALA A 1 260 ? 14.483 6.169 1.977 1.00 94.00 260 ALA A C 1
ATOM 2075 O O . ALA A 1 260 ? 15.216 6.604 1.092 1.00 94.00 260 ALA A O 1
ATOM 2076 N N . SER A 1 261 ? 14.405 4.864 2.253 1.00 90.25 261 SER A N 1
ATOM 2077 C CA . SER A 1 261 ? 15.184 3.837 1.552 1.00 90.25 261 SER A CA 1
ATOM 2078 C C . SER A 1 261 ? 14.810 3.712 0.074 1.00 90.25 261 SER A C 1
ATOM 2080 O O . SER A 1 261 ? 15.703 3.582 -0.757 1.00 90.25 261 SER A O 1
ATOM 2082 N N . LEU A 1 262 ? 13.519 3.786 -0.268 1.00 86.81 262 LEU A N 1
ATOM 2083 C CA . LEU A 1 262 ? 13.052 3.787 -1.658 1.00 86.81 262 LEU A CA 1
ATOM 2084 C C . LEU A 1 262 ? 13.582 5.019 -2.405 1.00 86.81 262 LEU A C 1
ATOM 2086 O O . LEU A 1 262 ? 14.151 4.900 -3.484 1.00 86.81 262 LEU A O 1
ATOM 2090 N N . ILE A 1 263 ? 13.458 6.207 -1.816 1.00 91.81 263 ILE A N 1
ATOM 2091 C CA . ILE A 1 263 ? 13.901 7.455 -2.451 1.00 91.81 263 ILE A CA 1
ATOM 2092 C C . ILE A 1 263 ? 15.425 7.477 -2.602 1.00 91.81 263 ILE A C 1
ATOM 2094 O O . ILE A 1 263 ? 15.928 7.805 -3.674 1.00 91.81 263 ILE A O 1
ATOM 2098 N N . TRP A 1 264 ? 16.159 7.069 -1.562 1.00 90.75 264 TRP A N 1
ATOM 2099 C CA . TRP A 1 264 ? 17.614 6.944 -1.602 1.00 90.75 264 TRP A CA 1
ATOM 2100 C C . TRP A 1 264 ? 18.062 5.939 -2.661 1.00 90.75 264 TRP A C 1
ATOM 2102 O O . TRP A 1 264 ? 18.913 6.257 -3.484 1.00 90.75 264 TRP A O 1
ATOM 2112 N N . GLY A 1 265 ? 17.462 4.745 -2.672 1.00 83.69 265 GLY A N 1
ATOM 2113 C CA . GLY A 1 265 ? 17.732 3.720 -3.673 1.00 83.69 265 GLY A CA 1
ATOM 2114 C C . GLY A 1 265 ? 17.514 4.263 -5.078 1.00 83.69 265 GLY A C 1
ATOM 2115 O O . GLY A 1 265 ? 18.419 4.184 -5.896 1.00 83.69 265 GLY A O 1
ATOM 2116 N N . GLY A 1 266 ? 16.369 4.902 -5.327 1.00 83.81 266 GLY A N 1
ATOM 2117 C CA . GLY A 1 266 ? 16.070 5.567 -6.594 1.00 83.81 266 GLY A CA 1
ATOM 2118 C C . GLY A 1 266 ? 17.110 6.615 -6.999 1.00 83.81 266 GLY A C 1
ATOM 2119 O O . GLY A 1 266 ? 17.530 6.632 -8.151 1.00 83.81 266 GLY A O 1
ATOM 2120 N N . ALA A 1 267 ? 17.572 7.438 -6.053 1.00 85.44 267 ALA A N 1
ATOM 2121 C CA . ALA A 1 267 ? 18.582 8.468 -6.296 1.00 85.44 267 ALA A CA 1
ATOM 2122 C C . ALA A 1 267 ? 19.933 7.888 -6.736 1.00 85.44 267 ALA A C 1
ATOM 2124 O O . ALA A 1 267 ? 20.530 8.399 -7.676 1.00 85.44 267 ALA A O 1
ATOM 2125 N N . GLN A 1 268 ? 20.389 6.803 -6.101 1.00 81.00 268 GLN A N 1
ATOM 2126 C CA . GLN A 1 268 ? 21.675 6.156 -6.408 1.00 81.00 268 GLN A CA 1
ATOM 2127 C C . GLN A 1 268 ? 21.751 5.596 -7.836 1.00 81.00 268 GLN A C 1
ATOM 2129 O O . GLN A 1 268 ? 22.842 5.381 -8.345 1.00 81.00 268 GLN A O 1
ATOM 2134 N N . TRP A 1 269 ? 20.607 5.338 -8.475 1.00 74.06 269 TRP A N 1
ATOM 2135 C CA . TRP A 1 269 ? 20.540 4.820 -9.845 1.00 74.06 269 TRP A CA 1
ATOM 2136 C C . TRP A 1 269 ? 20.377 5.908 -10.912 1.00 74.06 269 TRP A C 1
ATOM 2138 O O . TRP A 1 269 ? 20.419 5.591 -12.098 1.00 74.06 269 TRP A O 1
ATOM 2148 N N . LEU A 1 270 ? 20.136 7.158 -10.505 1.00 68.88 270 LEU A N 1
ATOM 2149 C CA . LEU A 1 270 ? 19.964 8.304 -11.405 1.00 68.88 270 LEU A CA 1
ATOM 2150 C C . LEU A 1 270 ? 21.219 9.191 -11.501 1.00 68.88 270 LEU A C 1
ATOM 2152 O O . LEU A 1 270 ? 21.204 10.149 -12.273 1.00 68.88 270 LEU A O 1
ATOM 2156 N N . VAL A 1 271 ? 22.261 8.887 -10.717 1.00 62.00 271 VAL A N 1
ATOM 2157 C CA . VAL A 1 271 ? 23.604 9.500 -10.750 1.00 62.00 271 VAL A CA 1
ATOM 2158 C C . VAL A 1 271 ? 24.544 8.587 -11.523 1.00 62.00 271 VAL A C 1
ATOM 2160 O O . VAL A 1 271 ? 25.319 9.120 -12.345 1.00 62.00 271 VAL A O 1
#